Protein AF-A0A3B5K8Y7-F1 (afdb_monomer_lite)

Foldseek 3Di:
DVVVVVVVVVVVVVVVVVPPQQLWWWKFFADPVRFGAGTPDTGDHLCRQLVPLEQRIWIDRDDDPPVCCNVCSVVSVDDTGTSDQDNPSHDDDPQWDWDQDPSGTDTAGHHDCVPWDQCWWFQKPVLFIDSTVRRQVNVCVVPNVPIDTPGIHGRDDPDPPPPPPPPPDDDDDPPPVVPPPPPDDDDDDDDDDDDDDDDDDDDDDDPDDDDDDDDDDDDDDDDDPDDDDDDDDDDDDDDDDDDDDDDDDDDDDDD

pLDDT: mean 71.4, std 20.09, range [35.38, 96.38]

Organism: Takifugu rubripes (NCBI:txid31033)

Structure (mmCIF, N/CA/C/O backbone):
data_AF-A0A3B5K8Y7-F1
#
_entry.id   AF-A0A3B5K8Y7-F1
#
loop_
_atom_site.group_PDB
_atom_site.id
_atom_site.type_symbol
_atom_site.label_atom_id
_atom_site.label_alt_id
_atom_site.label_comp_id
_atom_site.label_asym_id
_atom_site.label_entity_id
_atom_site.label_seq_id
_atom_site.pdbx_PDB_ins_code
_atom_site.Cartn_x
_atom_site.Cartn_y
_atom_site.Cartn_z
_atom_site.occupancy
_atom_site.B_iso_or_equiv
_atom_site.auth_seq_id
_atom_site.auth_comp_id
_atom_site.auth_asym_id
_atom_site.auth_atom_id
_atom_site.pdbx_PDB_model_num
ATOM 1 N N . MET A 1 1 ? 29.785 -26.628 -48.105 1.00 60.97 1 MET A N 1
ATOM 2 C CA . MET A 1 1 ? 29.194 -25.277 -47.945 1.00 60.97 1 MET A CA 1
ATOM 3 C C . MET A 1 1 ? 28.153 -25.226 -46.824 1.00 60.97 1 MET A C 1
ATOM 5 O O . MET A 1 1 ? 28.178 -24.277 -46.056 1.00 60.97 1 MET A O 1
ATOM 9 N N . SER A 1 2 ? 27.318 -26.252 -46.638 1.00 71.94 2 SER A N 1
ATOM 10 C CA . SER A 1 2 ? 26.221 -26.242 -45.650 1.00 71.94 2 SER A CA 1
ATOM 11 C C . SER A 1 2 ? 26.644 -26.163 -44.172 1.00 71.94 2 SER A C 1
ATOM 13 O O . SER A 1 2 ? 25.954 -25.540 -43.375 1.00 71.94 2 SER A O 1
ATOM 15 N N . PHE A 1 3 ? 27.796 -26.729 -43.792 1.00 75.50 3 PHE A N 1
ATOM 16 C CA . PHE A 1 3 ? 28.250 -26.742 -42.390 1.00 75.50 3 PHE A CA 1
ATOM 17 C C . PHE A 1 3 ? 28.646 -25.350 -41.869 1.00 75.50 3 PHE A C 1
ATOM 19 O O . PHE A 1 3 ? 28.365 -25.000 -40.727 1.00 75.50 3 PHE A O 1
ATOM 26 N N . SER A 1 4 ? 29.253 -24.527 -42.729 1.00 76.31 4 SER A N 1
ATOM 27 C CA . SER A 1 4 ? 29.683 -23.169 -42.376 1.00 76.31 4 SER A CA 1
ATOM 28 C C . SER A 1 4 ? 28.488 -22.227 -42.174 1.00 76.31 4 SER A C 1
ATOM 30 O O . SER A 1 4 ? 28.504 -21.399 -41.266 1.00 76.31 4 SER A O 1
ATOM 32 N N . VAL A 1 5 ? 27.410 -22.426 -42.941 1.00 81.69 5 VAL A N 1
ATOM 33 C CA . VAL A 1 5 ? 26.160 -21.660 -42.817 1.00 81.69 5 VAL A CA 1
ATOM 34 C C . VAL A 1 5 ? 25.464 -21.942 -41.479 1.00 81.69 5 VAL A C 1
ATOM 36 O O . VAL A 1 5 ? 25.013 -21.009 -40.820 1.00 81.69 5 VAL A O 1
ATOM 39 N N . CYS A 1 6 ? 25.444 -23.199 -41.022 1.00 81.12 6 CYS A N 1
ATOM 40 C CA . CYS A 1 6 ? 24.861 -23.557 -39.724 1.00 81.12 6 CYS A CA 1
ATOM 41 C C . CYS A 1 6 ? 25.644 -22.975 -38.537 1.00 81.12 6 CYS A C 1
ATOM 43 O O . CYS A 1 6 ? 25.039 -22.481 -37.589 1.00 81.12 6 CYS A O 1
ATOM 45 N N . VAL A 1 7 ? 26.980 -22.999 -38.586 1.00 85.81 7 VAL A N 1
ATOM 46 C CA . VAL A 1 7 ? 27.825 -22.458 -37.505 1.00 85.81 7 VAL A CA 1
ATOM 47 C C . VAL A 1 7 ? 27.675 -20.940 -37.399 1.00 85.81 7 VAL A C 1
ATOM 49 O O . VAL A 1 7 ? 27.518 -20.418 -36.297 1.00 85.81 7 VAL A O 1
ATOM 52 N N . LEU A 1 8 ? 27.636 -20.231 -38.531 1.00 85.62 8 LEU A N 1
ATOM 53 C CA . LEU A 1 8 ? 27.367 -18.792 -38.552 1.00 85.62 8 LEU A CA 1
ATOM 54 C C . LEU A 1 8 ? 25.951 -18.472 -38.054 1.00 85.62 8 LEU A C 1
ATOM 56 O O . LEU A 1 8 ? 25.791 -17.545 -37.266 1.00 85.62 8 LEU A O 1
ATOM 60 N N . GLY A 1 9 ? 24.946 -19.269 -38.429 1.00 83.88 9 GLY A N 1
ATOM 61 C CA . GLY A 1 9 ? 23.580 -19.136 -37.913 1.00 83.88 9 GLY A CA 1
ATOM 62 C C . GLY A 1 9 ? 23.507 -19.277 -36.391 1.00 83.88 9 GLY A C 1
ATOM 63 O O . GLY A 1 9 ? 22.907 -18.431 -35.732 1.00 83.88 9 GLY A O 1
ATOM 64 N N . MET A 1 10 ? 24.197 -20.276 -35.827 1.00 82.50 10 MET A N 1
ATOM 65 C CA . MET A 1 10 ? 24.276 -20.492 -34.377 1.00 82.50 10 MET A CA 1
ATOM 66 C C . MET A 1 10 ? 24.985 -19.335 -33.662 1.00 82.50 10 MET A C 1
ATOM 68 O O . MET A 1 10 ? 24.475 -18.832 -32.662 1.00 82.50 10 MET A O 1
ATOM 72 N N . ILE A 1 11 ? 26.114 -18.853 -34.195 1.00 80.62 11 ILE A N 1
ATOM 73 C CA . ILE A 1 11 ? 26.845 -17.700 -33.642 1.00 80.62 11 ILE A CA 1
ATOM 74 C C . ILE A 1 11 ? 25.980 -16.433 -33.686 1.00 80.62 11 ILE A C 1
ATOM 76 O O . ILE A 1 11 ? 25.935 -15.703 -32.699 1.00 80.62 11 ILE A O 1
ATOM 80 N N . ILE A 1 12 ? 25.243 -16.195 -34.776 1.00 78.00 12 ILE A N 1
ATOM 81 C CA . ILE A 1 12 ? 24.324 -15.054 -34.893 1.00 78.00 12 ILE A CA 1
ATOM 82 C C . ILE A 1 12 ? 23.184 -15.184 -33.875 1.00 78.00 12 ILE A C 1
ATOM 84 O O . ILE A 1 12 ? 22.919 -14.228 -33.154 1.00 78.00 12 ILE A O 1
ATOM 88 N N . THR A 1 13 ? 22.550 -16.352 -33.725 1.00 72.00 13 THR A N 1
ATOM 89 C CA . THR A 1 13 ? 21.499 -16.537 -32.706 1.00 72.00 13 THR A CA 1
ATOM 90 C C . THR A 1 13 ? 22.018 -16.366 -31.278 1.00 72.00 13 THR A C 1
ATOM 92 O O . THR A 1 13 ? 21.353 -15.727 -30.468 1.00 72.00 13 THR A O 1
ATOM 95 N N . LEU A 1 14 ? 23.224 -16.851 -30.969 1.00 73.31 14 LEU A N 1
ATOM 96 C CA . LEU A 1 14 ? 23.861 -16.659 -29.662 1.00 73.31 14 LEU A CA 1
ATOM 97 C C . LEU A 1 14 ? 24.220 -15.187 -29.415 1.00 73.31 14 LEU A C 1
ATOM 99 O O . LEU A 1 14 ? 24.052 -14.692 -28.302 1.00 73.31 14 LEU A O 1
ATOM 103 N N . TYR A 1 15 ? 24.640 -14.465 -30.457 1.00 68.62 15 TYR A N 1
ATOM 104 C CA . TYR A 1 15 ? 24.882 -13.026 -30.381 1.00 68.62 15 TYR A CA 1
ATOM 105 C C . TYR A 1 15 ? 23.590 -12.250 -30.106 1.00 68.62 15 TYR A C 1
ATOM 107 O O . TYR A 1 15 ? 23.599 -11.331 -29.295 1.00 68.62 15 TYR A O 1
ATOM 115 N N . GLN A 1 16 ? 22.465 -12.656 -30.701 1.00 62.94 16 GLN A N 1
ATOM 116 C CA . GLN A 1 16 ? 21.162 -12.027 -30.464 1.00 62.94 16 GLN A CA 1
ATOM 117 C C . GLN A 1 16 ? 20.585 -12.344 -29.075 1.00 62.94 16 GLN A C 1
ATOM 119 O O . GLN A 1 16 ? 19.956 -11.473 -28.477 1.00 62.94 16 GLN A O 1
ATOM 124 N N . ILE A 1 17 ? 20.855 -13.528 -28.508 1.00 60.78 17 ILE A N 1
ATOM 125 C CA . ILE A 1 17 ? 20.481 -13.857 -27.117 1.00 60.78 17 ILE A CA 1
ATOM 126 C C . ILE A 1 17 ? 21.207 -12.933 -26.118 1.00 60.78 17 ILE A C 1
ATOM 128 O O . ILE A 1 17 ? 20.634 -12.572 -25.093 1.00 60.78 17 ILE A O 1
ATOM 132 N N . GLY A 1 18 ? 22.424 -12.476 -26.439 1.00 56.03 18 GLY A N 1
ATOM 133 C CA . GLY A 1 18 ? 23.170 -11.481 -25.653 1.00 56.03 18 GLY A CA 1
ATOM 134 C C . GLY A 1 18 ?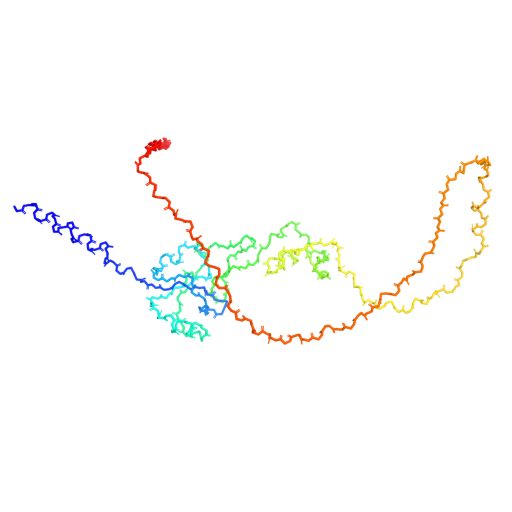 22.896 -10.012 -26.015 1.00 56.03 18 GLY A C 1
ATOM 135 O O . GLY A 1 18 ? 23.496 -9.123 -25.413 1.00 56.03 18 GLY A O 1
ATOM 136 N N . ARG A 1 19 ? 22.036 -9.739 -27.008 1.00 52.00 19 ARG A N 1
ATOM 137 C CA . ARG A 1 19 ? 21.868 -8.412 -27.630 1.00 52.00 19 ARG A CA 1
ATOM 138 C C . ARG A 1 19 ? 20.407 -8.005 -27.822 1.00 52.00 19 ARG A C 1
ATOM 140 O O . ARG A 1 19 ? 20.123 -7.148 -28.653 1.00 52.00 19 ARG A O 1
ATOM 147 N N . ASN A 1 20 ? 19.482 -8.555 -27.040 1.00 51.31 20 ASN A N 1
ATOM 148 C CA . ASN A 1 20 ? 18.280 -7.795 -26.720 1.00 51.31 20 ASN A CA 1
ATOM 149 C C . ASN A 1 20 ? 18.665 -6.828 -25.597 1.00 51.31 20 ASN A C 1
ATOM 151 O O . ASN A 1 20 ? 18.773 -7.271 -24.451 1.00 51.31 20 ASN A O 1
ATOM 155 N N . PRO A 1 21 ? 18.876 -5.522 -25.865 1.00 55.34 21 PRO A N 1
ATOM 156 C CA . PRO A 1 21 ? 18.716 -4.529 -24.824 1.00 55.34 21 PRO A CA 1
ATOM 157 C C . PRO A 1 21 ? 17.228 -4.561 -24.484 1.00 55.34 21 PRO A C 1
ATOM 159 O O . PRO A 1 21 ? 16.429 -3.803 -25.025 1.00 55.34 21 PRO A O 1
ATOM 162 N N . ALA A 1 22 ? 16.820 -5.517 -23.650 1.00 57.25 22 ALA A N 1
ATOM 163 C CA . ALA A 1 22 ? 15.543 -5.422 -22.977 1.00 57.25 22 ALA A CA 1
ATOM 164 C C . ALA A 1 22 ? 15.531 -4.015 -22.383 1.00 57.25 22 ALA A C 1
ATOM 166 O O . ALA A 1 22 ? 16.516 -3.647 -21.750 1.00 57.25 22 ALA A O 1
ATOM 167 N N . ASN A 1 23 ? 14.524 -3.202 -22.712 1.00 63.69 23 ASN A N 1
ATOM 168 C CA . ASN A 1 23 ? 14.420 -1.804 -22.300 1.00 63.69 23 ASN A CA 1
ATOM 169 C C . ASN A 1 23 ? 14.663 -1.704 -20.786 1.00 63.69 23 ASN A C 1
ATOM 171 O O . ASN A 1 23 ? 13.758 -1.930 -19.983 1.00 63.69 23 ASN A O 1
ATOM 175 N N . ALA A 1 24 ? 15.918 -1.462 -20.414 1.00 76.56 24 ALA A N 1
ATOM 176 C CA . ALA A 1 24 ? 16.437 -1.756 -19.091 1.00 76.56 24 ALA A CA 1
ATOM 177 C C . ALA A 1 24 ? 16.226 -0.513 -18.240 1.00 76.56 24 ALA A C 1
ATOM 179 O O . ALA A 1 24 ? 17.068 0.380 -18.170 1.00 76.56 24 ALA A O 1
ATOM 180 N N . GLY A 1 25 ? 15.040 -0.440 -17.650 1.00 87.44 25 GLY A N 1
ATOM 181 C CA . GLY A 1 25 ? 14.607 0.674 -16.834 1.00 87.44 25 GLY A CA 1
ATOM 182 C C . GLY A 1 25 ? 14.888 0.475 -15.349 1.00 87.44 25 GLY A C 1
ATOM 183 O O . GLY A 1 25 ? 15.593 -0.439 -14.908 1.00 87.44 25 GLY A O 1
ATOM 184 N N . MET A 1 26 ? 14.299 1.360 -14.557 1.00 88.69 26 MET A N 1
ATOM 185 C CA . MET A 1 26 ? 14.282 1.277 -13.104 1.00 88.69 26 MET A CA 1
ATOM 186 C C . MET A 1 26 ? 12.844 1.117 -12.620 1.00 88.69 26 MET A C 1
ATOM 188 O O . MET A 1 26 ? 11.944 1.846 -13.042 1.00 88.69 26 MET A O 1
ATOM 192 N N . CYS A 1 27 ? 12.648 0.165 -11.716 1.00 91.94 27 CYS A N 1
ATOM 193 C CA . CYS A 1 27 ? 11.410 -0.037 -10.985 1.00 91.94 27 CYS A CA 1
ATOM 194 C C . CYS A 1 27 ? 11.478 0.748 -9.677 1.00 91.94 27 CYS A C 1
ATOM 196 O O . CYS A 1 27 ? 12.465 0.655 -8.946 1.00 91.94 27 CYS A O 1
ATOM 198 N N . TRP A 1 28 ? 10.432 1.500 -9.381 1.00 91.31 28 TRP A N 1
ATOM 199 C CA . TRP A 1 28 ? 10.344 2.428 -8.267 1.00 91.31 28 TRP A CA 1
ATOM 200 C C . TRP A 1 28 ? 9.147 2.107 -7.383 1.00 91.31 28 TRP A C 1
ATOM 202 O O . TRP A 1 28 ? 8.096 1.685 -7.865 1.00 91.31 28 TRP A O 1
ATOM 212 N N . LEU A 1 29 ? 9.307 2.372 -6.092 1.00 90.62 29 LEU A N 1
ATOM 213 C CA . LEU A 1 29 ? 8.230 2.489 -5.134 1.00 90.62 29 LEU A CA 1
ATOM 214 C C . LEU A 1 29 ? 7.636 3.897 -5.245 1.00 90.62 29 LEU A C 1
ATOM 216 O O . LEU A 1 29 ? 8.350 4.894 -5.097 1.00 90.62 29 LEU A O 1
ATOM 220 N N . GLN A 1 30 ? 6.340 3.981 -5.518 1.00 88.81 30 GLN A N 1
ATOM 221 C CA . GLN A 1 30 ? 5.616 5.239 -5.620 1.00 88.81 30 GLN A CA 1
ATOM 222 C C . GLN A 1 30 ? 4.969 5.587 -4.276 1.00 88.81 30 GLN A C 1
ATOM 224 O O . GLN A 1 30 ? 4.233 4.789 -3.695 1.00 88.81 30 GLN A O 1
ATOM 229 N N . SER A 1 31 ? 5.229 6.801 -3.795 1.00 84.94 31 SER A N 1
ATOM 230 C CA . SER A 1 31 ? 4.586 7.348 -2.601 1.00 84.94 31 SER A CA 1
ATOM 231 C C . SER A 1 31 ? 3.121 7.724 -2.874 1.00 84.94 31 SER A C 1
ATOM 233 O O . SER A 1 31 ? 2.671 7.824 -4.020 1.00 84.94 31 SER A O 1
ATOM 235 N N . GLN A 1 32 ? 2.363 8.001 -1.809 1.00 78.62 32 GLN A N 1
ATOM 236 C CA . GLN A 1 32 ? 0.987 8.493 -1.911 1.00 78.62 32 GLN A CA 1
ATOM 237 C C . GLN A 1 32 ? 0.876 9.832 -2.653 1.00 78.62 32 GLN A C 1
ATOM 239 O O . GLN A 1 32 ? -0.205 10.134 -3.150 1.00 78.62 32 GLN A O 1
ATOM 244 N N . ASP A 1 33 ? 1.957 10.595 -2.805 1.00 78.94 33 ASP A N 1
ATOM 245 C CA . ASP A 1 33 ? 1.967 11.875 -3.530 1.00 78.94 33 ASP A CA 1
ATOM 246 C C . ASP A 1 33 ? 2.415 11.745 -4.993 1.00 78.94 33 ASP A C 1
ATOM 248 O O . ASP A 1 33 ? 2.852 12.711 -5.607 1.00 78.94 33 ASP A O 1
ATOM 252 N N . GLN A 1 34 ? 2.314 10.543 -5.576 1.00 73.94 34 GLN A N 1
ATOM 253 C CA . GLN A 1 34 ? 2.655 10.253 -6.983 1.00 73.94 34 GLN A CA 1
ATOM 254 C C . GLN A 1 34 ? 4.141 10.408 -7.332 1.00 73.94 34 GLN A C 1
ATOM 256 O O . GLN A 1 34 ? 4.537 10.232 -8.483 1.00 73.94 34 GLN A O 1
ATOM 261 N N . LYS A 1 35 ? 4.974 10.661 -6.329 1.00 84.00 35 LYS A N 1
ATOM 262 C CA . LYS A 1 35 ? 6.420 10.760 -6.448 1.00 84.00 35 LYS A CA 1
ATOM 263 C C . LYS A 1 35 ? 7.067 9.385 -6.344 1.00 84.00 35 LYS A C 1
ATOM 265 O O . LYS A 1 35 ? 6.706 8.592 -5.473 1.00 84.00 35 LYS A O 1
ATOM 270 N N . CYS A 1 36 ? 8.032 9.118 -7.215 1.00 86.06 36 CYS A N 1
ATOM 271 C CA . CYS A 1 36 ? 8.878 7.941 -7.097 1.00 86.06 36 CYS A CA 1
ATOM 272 C C . CYS A 1 36 ? 9.939 8.163 -6.025 1.00 86.06 36 CYS A C 1
ATOM 274 O O . CYS A 1 36 ? 10.792 9.035 -6.157 1.00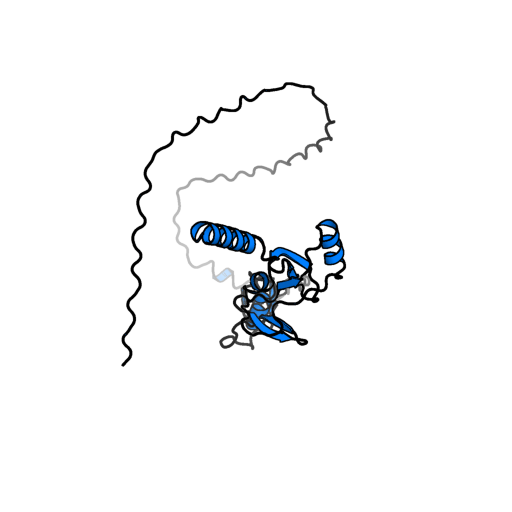 86.06 36 CYS A O 1
ATOM 276 N N . ASP A 1 37 ? 9.815 7.396 -4.947 1.00 83.12 37 ASP A N 1
ATOM 277 C CA . ASP A 1 37 ? 10.529 7.618 -3.694 1.00 83.12 37 ASP A CA 1
ATOM 278 C C . ASP A 1 37 ? 11.794 6.753 -3.634 1.00 83.12 37 ASP A C 1
ATOM 280 O O . ASP A 1 37 ? 12.908 7.255 -3.507 1.00 83.12 37 ASP A O 1
ATOM 284 N N . MET A 1 38 ? 11.637 5.438 -3.834 1.00 84.81 38 MET A N 1
ATOM 285 C CA . MET A 1 38 ? 12.714 4.458 -3.670 1.00 84.81 38 MET A CA 1
ATOM 286 C C . MET A 1 38 ? 12.854 3.547 -4.889 1.00 84.81 38 MET A C 1
ATOM 288 O O . MET A 1 38 ? 11.865 3.038 -5.400 1.00 84.81 38 MET A O 1
ATOM 292 N N . VAL A 1 39 ? 14.082 3.276 -5.335 1.00 87.81 39 VAL A N 1
ATOM 293 C CA . VAL A 1 39 ? 14.339 2.279 -6.389 1.00 87.81 39 VAL A CA 1
ATOM 294 C C . VAL A 1 39 ? 14.218 0.868 -5.810 1.00 87.81 39 VAL A C 1
ATOM 296 O O . VAL A 1 39 ? 14.940 0.521 -4.880 1.00 87.81 39 VAL A O 1
ATOM 299 N N . LEU A 1 40 ? 13.346 0.045 -6.391 1.00 89.50 40 LEU A N 1
ATOM 300 C CA . LEU A 1 40 ? 13.177 -1.372 -6.052 1.00 89.50 40 LEU A CA 1
ATOM 301 C C . LEU A 1 40 ? 14.134 -2.263 -6.851 1.00 89.50 40 LEU A C 1
ATOM 303 O O . LEU A 1 40 ? 14.771 -3.151 -6.294 1.00 89.50 40 LEU A O 1
ATOM 307 N N . MET A 1 41 ? 14.221 -2.040 -8.167 1.00 87.69 41 MET A N 1
ATOM 308 C CA . MET A 1 41 ? 15.011 -2.862 -9.093 1.00 87.69 41 MET A CA 1
ATOM 309 C C . MET A 1 41 ? 15.585 -2.001 -10.221 1.00 87.69 41 MET A C 1
ATOM 311 O O . MET A 1 41 ? 14.968 -1.019 -10.634 1.00 87.69 41 MET A O 1
ATOM 315 N N . ARG A 1 42 ? 16.757 -2.373 -10.744 1.00 87.50 42 ARG A N 1
ATOM 316 C CA . ARG A 1 42 ? 17.406 -1.720 -11.893 1.00 87.50 42 ARG A CA 1
ATOM 317 C C . ARG A 1 42 ? 17.669 -2.720 -13.001 1.00 87.50 42 ARG A C 1
ATOM 319 O O . ARG A 1 42 ? 17.859 -3.897 -12.724 1.00 87.50 42 ARG A O 1
ATOM 326 N N . GLY A 1 43 ? 17.747 -2.218 -14.228 1.00 86.88 43 GLY A N 1
ATOM 327 C CA . GLY A 1 43 ? 18.003 -3.048 -15.397 1.00 86.88 43 GLY A CA 1
ATOM 328 C C . GLY A 1 43 ? 16.834 -3.973 -15.724 1.00 86.88 43 GLY A C 1
ATOM 329 O O . GLY A 1 43 ? 17.049 -5.024 -16.310 1.00 86.88 43 GLY A O 1
ATOM 330 N N . VAL A 1 44 ? 15.622 -3.593 -15.306 1.00 89.38 44 VAL A N 1
ATOM 331 C CA . VAL A 1 44 ? 14.406 -4.393 -15.473 1.00 89.38 44 VAL A CA 1
ATOM 332 C C . VAL A 1 44 ? 13.460 -3.732 -16.459 1.00 89.38 44 VAL A C 1
ATOM 334 O O . VAL A 1 44 ? 13.338 -2.501 -16.526 1.00 89.38 44 VAL A O 1
ATOM 337 N N . THR A 1 45 ? 12.755 -4.564 -17.204 1.00 90.69 45 THR A N 1
ATOM 338 C CA . THR A 1 45 ? 11.695 -4.131 -18.112 1.00 90.69 45 THR A CA 1
ATOM 339 C C . THR A 1 45 ? 10.454 -3.681 -17.343 1.00 90.69 45 THR A C 1
ATOM 341 O O . THR A 1 45 ? 10.309 -3.904 -16.133 1.00 90.69 45 THR A O 1
ATOM 344 N N . ARG A 1 46 ? 9.533 -3.009 -18.040 1.00 90.81 46 ARG A N 1
ATOM 345 C CA . ARG A 1 46 ? 8.260 -2.586 -17.446 1.00 90.81 46 ARG A CA 1
ATOM 346 C C . ARG A 1 46 ? 7.441 -3.803 -17.027 1.00 90.81 46 ARG A C 1
ATOM 348 O O . ARG A 1 46 ? 6.819 -3.792 -15.972 1.00 90.81 46 ARG A O 1
ATOM 355 N N . GLU A 1 47 ? 7.459 -4.842 -17.843 1.00 91.00 47 GLU A N 1
ATOM 356 C CA . GLU A 1 47 ? 6.708 -6.077 -17.664 1.00 91.00 47 GLU A CA 1
ATOM 357 C C . GLU A 1 47 ? 7.176 -6.805 -16.402 1.00 91.00 47 GLU A C 1
ATOM 359 O O . GLU A 1 47 ? 6.356 -7.171 -15.561 1.00 91.00 47 GLU A O 1
ATOM 364 N N . GLU A 1 48 ? 8.493 -6.916 -16.216 1.00 91.88 48 GLU A N 1
ATOM 365 C CA . GLU A 1 48 ? 9.100 -7.483 -15.008 1.00 91.88 48 GLU A CA 1
ATOM 366 C C . GLU A 1 48 ? 8.775 -6.653 -13.759 1.00 91.88 48 GLU A C 1
ATOM 368 O O . GLU A 1 48 ? 8.400 -7.211 -12.728 1.00 91.88 48 GLU A O 1
ATOM 373 N N . CYS A 1 49 ? 8.854 -5.319 -13.843 1.00 92.19 49 CYS A N 1
ATOM 374 C CA . CYS A 1 49 ? 8.500 -4.431 -12.730 1.00 92.19 49 CYS A CA 1
ATOM 375 C C . CYS A 1 49 ? 7.012 -4.536 -12.346 1.00 92.19 49 CYS A C 1
ATOM 377 O O . CYS A 1 49 ? 6.670 -4.555 -11.163 1.00 92.19 49 CYS A O 1
ATOM 379 N N . CYS A 1 50 ? 6.120 -4.638 -13.335 1.00 92.00 50 CYS A N 1
ATOM 380 C CA . CYS A 1 50 ? 4.673 -4.565 -13.138 1.00 92.00 50 CYS A CA 1
ATOM 381 C C . CYS A 1 50 ? 3.976 -5.932 -12.983 1.00 92.00 50 CYS A C 1
ATOM 383 O O . CYS A 1 50 ? 2.759 -5.975 -12.779 1.00 92.00 50 CYS A O 1
ATOM 385 N N . ALA A 1 51 ? 4.711 -7.048 -13.019 1.00 90.44 51 ALA A N 1
ATOM 386 C CA . ALA A 1 51 ? 4.152 -8.399 -12.902 1.00 90.44 51 ALA A CA 1
ATOM 387 C C . ALA A 1 51 ? 3.436 -8.669 -11.557 1.00 90.44 51 ALA A C 1
ATOM 389 O O . ALA A 1 51 ? 2.533 -9.501 -11.480 1.00 90.44 51 ALA A O 1
ATOM 390 N N . GLY A 1 52 ? 3.806 -7.955 -10.487 1.00 84.69 52 GLY A N 1
ATOM 391 C CA . GLY A 1 52 ? 3.330 -8.215 -9.121 1.00 84.69 52 GLY A CA 1
ATOM 392 C C . GLY A 1 52 ? 1.908 -7.739 -8.789 1.00 84.69 52 GLY A C 1
ATOM 393 O O . GLY A 1 52 ? 1.432 -8.013 -7.688 1.00 84.69 52 GLY A O 1
ATOM 394 N N . GLY A 1 53 ? 1.224 -7.011 -9.683 1.00 85.88 53 GLY A N 1
ATOM 395 C CA . GLY A 1 53 ? -0.123 -6.471 -9.415 1.00 85.88 53 GLY A CA 1
ATOM 396 C C . GLY A 1 53 ? -0.183 -5.477 -8.242 1.00 85.88 53 GLY A C 1
ATOM 397 O O . GLY A 1 53 ? -1.235 -5.297 -7.624 1.00 85.88 53 GLY A O 1
ATOM 398 N N . ARG A 1 54 ? 0.958 -4.863 -7.915 1.00 89.75 54 ARG A N 1
ATOM 399 C CA . ARG A 1 54 ? 1.155 -3.928 -6.805 1.00 89.75 54 ARG A CA 1
ATOM 400 C C . ARG A 1 54 ? 0.864 -2.488 -7.235 1.00 89.75 54 ARG A C 1
ATOM 402 O O . ARG A 1 54 ? 1.355 -2.049 -8.271 1.00 89.75 54 ARG A O 1
ATOM 409 N N . LEU A 1 55 ? 0.106 -1.740 -6.430 1.00 91.62 55 LEU A N 1
ATOM 410 C CA . LEU A 1 55 ? -0.230 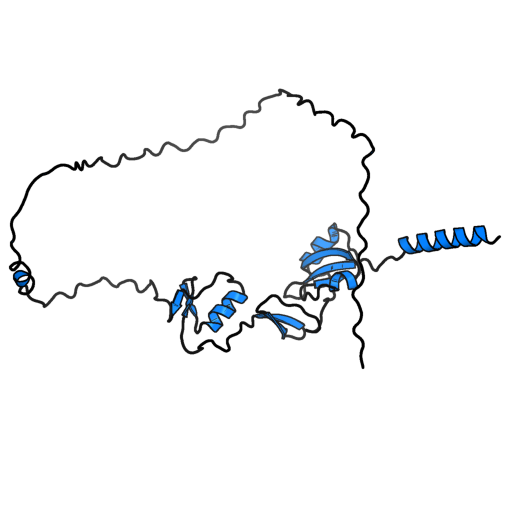-0.333 -6.718 1.00 91.62 55 LEU A CA 1
ATOM 411 C C . LEU A 1 55 ? 0.898 0.651 -6.417 1.00 91.62 55 LEU A C 1
ATOM 413 O O . LEU A 1 55 ? 0.944 1.723 -7.001 1.00 91.62 55 LEU A O 1
ATOM 417 N N . ASP A 1 56 ? 1.791 0.291 -5.503 1.00 90.88 56 ASP A N 1
ATOM 418 C CA . ASP A 1 56 ? 2.923 1.105 -5.071 1.00 90.88 56 ASP A CA 1
ATOM 419 C C . ASP A 1 56 ? 4.121 0.990 -6.025 1.00 90.88 56 ASP A C 1
ATOM 421 O O . ASP A 1 56 ? 5.213 1.412 -5.673 1.00 90.88 56 ASP A O 1
ATOM 425 N N . THR A 1 57 ? 3.944 0.427 -7.225 1.00 92.38 57 THR A N 1
ATOM 426 C CA . THR A 1 57 ? 5.027 0.223 -8.197 1.00 92.38 57 THR A CA 1
ATOM 427 C C . THR A 1 57 ? 4.886 1.131 -9.412 1.00 92.38 57 THR A C 1
ATOM 429 O O . THR A 1 57 ? 3.800 1.315 -9.971 1.00 92.38 57 THR A O 1
ATOM 432 N N . ALA A 1 58 ? 6.010 1.691 -9.841 1.00 92.75 58 ALA A N 1
ATOM 433 C CA . ALA A 1 58 ? 6.116 2.536 -11.017 1.00 92.75 58 ALA A CA 1
ATOM 434 C C . ALA A 1 58 ? 7.408 2.230 -11.776 1.00 92.75 58 ALA A C 1
ATOM 436 O O . ALA A 1 58 ? 8.389 1.762 -11.205 1.00 92.75 58 ALA A O 1
ATOM 437 N N . TRP A 1 59 ? 7.424 2.504 -13.075 1.00 92.75 59 TRP A N 1
ATOM 438 C CA . TRP A 1 59 ? 8.554 2.203 -13.943 1.00 92.75 59 TRP A CA 1
ATOM 439 C C . TRP A 1 59 ? 9.045 3.440 -14.691 1.00 92.75 59 TRP A C 1
ATOM 441 O O . TRP A 1 59 ? 8.261 4.310 -15.086 1.00 92.75 59 TRP A O 1
ATOM 451 N N . PHE A 1 60 ? 10.356 3.495 -14.906 1.00 89.19 60 PHE A N 1
ATOM 452 C CA . PHE A 1 60 ? 11.038 4.541 -15.656 1.00 89.19 60 PHE A CA 1
ATOM 453 C C . PHE A 1 60 ? 12.030 3.921 -16.646 1.00 89.19 60 PHE A C 1
ATOM 455 O O . PHE A 1 60 ? 12.785 3.030 -16.269 1.00 89.19 60 PHE A O 1
ATOM 462 N N . ASN A 1 61 ? 12.032 4.377 -17.902 1.00 84.69 61 ASN A N 1
ATOM 463 C CA . ASN A 1 61 ? 12.764 3.740 -19.006 1.00 84.69 61 ASN A CA 1
ATOM 464 C C . ASN A 1 61 ? 14.270 4.028 -19.039 1.00 84.69 61 ASN A C 1
ATOM 466 O O . ASN A 1 61 ? 14.987 3.342 -19.761 1.00 84.69 61 ASN A O 1
ATOM 470 N N . THR A 1 62 ? 14.747 5.013 -18.280 1.00 79.44 62 THR A N 1
ATOM 471 C CA . THR A 1 62 ? 16.160 5.397 -18.288 1.00 79.44 62 THR A CA 1
ATOM 472 C C . THR A 1 62 ? 16.857 4.889 -17.037 1.00 79.44 62 THR A C 1
ATOM 474 O O . THR A 1 62 ? 16.434 5.161 -15.914 1.00 79.44 62 THR A O 1
ATOM 477 N N . SER A 1 63 ? 17.973 4.190 -17.222 1.00 71.00 63 SER A N 1
ATOM 478 C CA . SER A 1 63 ? 18.910 3.860 -16.153 1.00 71.00 63 SER A CA 1
ATOM 479 C C . SER A 1 63 ? 19.749 5.097 -15.809 1.00 71.00 63 SER A C 1
ATOM 481 O O . SER A 1 63 ? 20.761 5.370 -16.454 1.00 71.00 63 SER A O 1
ATOM 483 N N . LEU A 1 64 ? 19.317 5.880 -14.821 1.00 71.44 64 LEU A N 1
ATOM 484 C CA . LEU A 1 64 ? 20.101 7.012 -14.319 1.00 71.44 64 LEU A CA 1
ATOM 485 C C . LEU A 1 64 ? 21.304 6.488 -13.505 1.00 71.44 64 LEU A C 1
ATOM 487 O O . LEU A 1 64 ? 21.168 5.483 -12.794 1.00 71.44 64 LEU A O 1
ATOM 491 N N . PRO A 1 65 ? 22.477 7.139 -13.577 1.00 68.25 65 PRO A N 1
ATOM 492 C CA . PRO A 1 65 ? 23.633 6.754 -12.776 1.00 68.25 65 PRO A CA 1
ATOM 493 C C . PRO A 1 65 ? 23.373 7.022 -11.282 1.00 68.25 65 PRO A C 1
ATOM 495 O O . PRO A 1 65 ? 22.629 7.925 -10.908 1.00 68.25 65 PRO A O 1
ATOM 498 N N . MET A 1 66 ? 23.968 6.207 -10.407 1.00 59.78 66 MET A N 1
ATOM 499 C CA . MET A 1 66 ? 23.697 6.178 -8.956 1.00 59.78 66 MET A CA 1
ATOM 500 C C . MET A 1 66 ? 23.742 7.548 -8.254 1.00 59.78 66 MET A C 1
ATOM 502 O O . MET A 1 66 ? 22.971 7.784 -7.327 1.00 59.78 66 MET A O 1
ATOM 506 N N . ASN A 1 67 ? 24.637 8.435 -8.690 1.00 66.94 67 ASN A N 1
ATOM 507 C CA . ASN A 1 67 ? 24.817 9.788 -8.157 1.00 66.94 67 ASN A CA 1
ATOM 508 C C . ASN A 1 67 ? 23.646 10.734 -8.489 1.00 66.94 67 ASN A C 1
ATOM 510 O O . ASN A 1 67 ? 23.293 11.572 -7.666 1.00 66.94 67 ASN A O 1
ATOM 514 N N . GLU A 1 68 ? 23.018 10.566 -9.652 1.00 69.81 68 GLU A N 1
ATOM 515 C CA . GLU A 1 68 ? 21.873 11.359 -10.123 1.00 69.81 68 GLU A CA 1
ATOM 516 C C . GLU A 1 68 ? 20.542 10.833 -9.556 1.00 69.81 68 GLU A C 1
ATOM 518 O O . GLU A 1 68 ? 19.644 11.602 -9.213 1.00 69.81 68 GLU A O 1
ATOM 523 N N . VAL A 1 69 ? 20.418 9.508 -9.401 1.00 69.69 69 VAL A N 1
ATOM 524 C CA . VAL A 1 69 ? 19.179 8.832 -8.964 1.00 69.69 69 VAL A CA 1
ATOM 525 C C . VAL A 1 69 ? 18.726 9.296 -7.580 1.00 69.69 69 VAL A C 1
ATOM 527 O O . VAL A 1 69 ? 17.538 9.544 -7.380 1.00 69.69 69 VAL A O 1
ATOM 530 N N . SER A 1 70 ? 19.659 9.407 -6.629 1.00 65.06 70 SER A N 1
ATOM 531 C CA . SER A 1 70 ? 19.334 9.782 -5.251 1.00 65.06 70 SER A CA 1
ATOM 532 C C . SER A 1 70 ? 18.807 11.215 -5.184 1.00 65.06 70 SER A C 1
ATOM 534 O O . SER A 1 70 ? 17.738 11.449 -4.630 1.00 65.06 70 SER A O 1
ATOM 536 N N . LEU A 1 71 ? 19.502 12.173 -5.804 1.00 66.25 71 LEU A N 1
ATOM 537 C CA . LEU A 1 71 ? 19.102 13.581 -5.783 1.00 66.25 71 LEU A CA 1
ATOM 538 C C . LEU A 1 71 ? 17.765 13.803 -6.511 1.00 66.25 71 LEU A C 1
ATOM 540 O O . LEU A 1 71 ? 16.864 14.444 -5.974 1.00 66.25 71 LEU A O 1
ATOM 544 N N . LEU A 1 72 ? 17.605 13.240 -7.712 1.00 69.25 72 LEU A N 1
ATOM 545 C C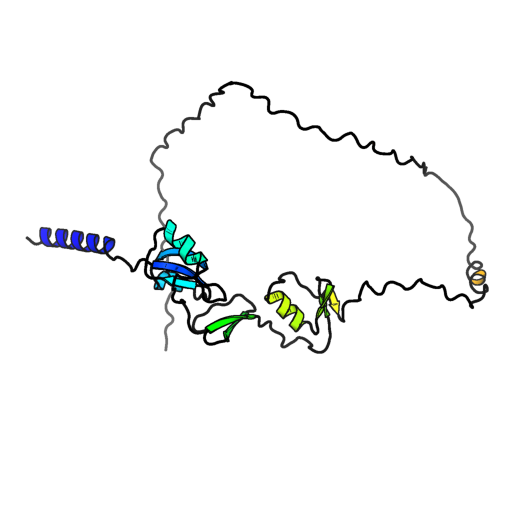A . LEU A 1 72 ? 16.397 13.432 -8.518 1.00 69.25 72 LEU A CA 1
ATOM 546 C C . LEU A 1 72 ? 15.173 12.733 -7.911 1.00 69.25 72 LEU A C 1
ATOM 548 O O . LEU A 1 72 ? 14.062 13.266 -8.002 1.00 69.25 72 LEU A O 1
ATOM 552 N N . GLY A 1 73 ? 15.369 11.579 -7.260 1.00 67.88 73 GLY A N 1
ATOM 553 C CA . GLY A 1 73 ? 14.334 10.895 -6.483 1.00 67.88 73 GLY A CA 1
ATOM 554 C C . GLY A 1 73 ? 13.859 11.751 -5.306 1.00 67.88 73 GLY A C 1
ATOM 555 O O . GLY A 1 73 ? 12.670 12.053 -5.200 1.00 67.88 73 GLY A O 1
ATOM 556 N N . PHE A 1 74 ? 14.785 12.270 -4.488 1.00 63.97 74 PHE A N 1
ATOM 557 C CA . PHE A 1 74 ? 14.445 13.150 -3.361 1.00 63.97 74 PHE A CA 1
ATOM 558 C C . PHE A 1 74 ? 13.838 14.490 -3.781 1.00 63.97 74 PHE A C 1
ATOM 560 O O . PHE A 1 74 ? 13.005 15.022 -3.050 1.00 63.97 74 PHE A O 1
ATOM 567 N N . LEU A 1 75 ? 14.180 15.029 -4.951 1.00 71.38 75 LEU A N 1
ATOM 568 C CA . LEU A 1 75 ? 13.571 16.258 -5.473 1.00 71.38 75 LEU A CA 1
ATOM 569 C C . LEU A 1 75 ? 12.222 16.010 -6.167 1.00 71.38 75 LEU A C 1
ATOM 571 O O . LEU A 1 75 ? 11.444 16.940 -6.340 1.00 71.38 75 LEU A O 1
ATOM 575 N N . GLY A 1 76 ? 11.887 14.757 -6.493 1.00 66.44 76 GLY A N 1
ATOM 576 C CA . GLY A 1 76 ? 10.634 14.407 -7.174 1.00 66.44 76 GLY A CA 1
ATOM 577 C C . GLY A 1 76 ? 10.614 14.776 -8.652 1.00 66.44 76 GLY A C 1
ATOM 578 O O . GLY A 1 76 ? 9.546 14.928 -9.232 1.00 66.44 76 GLY A O 1
ATOM 579 N N . ILE A 1 77 ? 11.795 14.918 -9.251 1.00 72.00 77 ILE A N 1
ATOM 580 C CA . ILE A 1 77 ? 11.970 15.285 -10.660 1.00 72.00 77 ILE A CA 1
ATOM 581 C C . ILE A 1 77 ? 11.893 14.036 -11.557 1.00 72.00 77 ILE A C 1
ATOM 583 O O . ILE A 1 77 ? 11.639 14.135 -12.756 1.00 72.00 77 ILE A O 1
ATOM 587 N N . VAL A 1 78 ? 12.066 12.835 -10.989 1.00 74.94 78 VAL A N 1
ATOM 588 C CA . VAL A 1 78 ? 11.934 11.579 -11.740 1.00 74.94 78 VAL A CA 1
ATOM 589 C C . VAL A 1 78 ? 10.466 11.336 -12.098 1.00 74.94 78 VAL A C 1
ATOM 591 O O . VAL A 1 78 ? 9.673 10.873 -11.277 1.00 74.94 78 VAL A O 1
ATOM 594 N N . ALA A 1 79 ? 10.114 11.617 -13.352 1.00 78.19 79 ALA A N 1
ATOM 595 C CA . ALA A 1 79 ? 8.814 11.287 -13.922 1.00 78.19 79 ALA A CA 1
ATOM 596 C C . ALA A 1 79 ? 8.726 9.778 -14.188 1.00 78.19 79 ALA A C 1
ATOM 598 O O . ALA A 1 79 ? 9.218 9.267 -15.194 1.00 78.19 79 ALA A O 1
ATOM 599 N N . CYS A 1 80 ? 8.095 9.051 -13.274 1.00 86.75 80 CYS A N 1
ATOM 600 C CA . CYS A 1 80 ? 7.840 7.624 -13.411 1.00 86.75 80 CYS A CA 1
ATOM 601 C C . CYS A 1 80 ? 6.393 7.355 -13.836 1.00 86.75 80 CYS A C 1
ATOM 603 O O . CYS A 1 80 ? 5.477 8.114 -13.516 1.00 86.75 80 CYS A O 1
ATOM 605 N N . LYS A 1 81 ? 6.173 6.258 -14.567 1.00 90.88 81 LYS A N 1
ATOM 606 C CA . LYS A 1 81 ? 4.829 5.829 -14.970 1.00 90.88 81 LYS A CA 1
ATOM 607 C C . LYS A 1 81 ? 4.324 4.759 -14.002 1.00 90.88 81 LYS A C 1
ATOM 609 O O . LYS A 1 81 ? 5.021 3.755 -13.846 1.00 90.88 81 LYS A O 1
ATOM 614 N N . PRO A 1 82 ? 3.135 4.913 -13.393 1.00 92.44 82 PRO A N 1
ATOM 615 C CA . PRO A 1 82 ? 2.581 3.879 -12.529 1.00 92.44 82 PRO A CA 1
ATOM 616 C C . PRO A 1 82 ? 2.356 2.582 -13.316 1.00 92.44 82 PRO A C 1
ATOM 618 O O . PRO A 1 82 ? 2.033 2.602 -14.511 1.00 92.44 82 PRO A O 1
ATOM 621 N N . CYS A 1 83 ? 2.536 1.447 -12.642 1.00 92.62 83 CYS A N 1
ATOM 622 C CA . CYS A 1 83 ? 2.265 0.134 -13.224 1.00 92.62 83 CYS A CA 1
ATOM 623 C C . CYS A 1 83 ? 0.768 -0.122 -13.415 1.00 92.62 83 CYS A C 1
ATOM 625 O O . CYS A 1 83 ? 0.379 -0.842 -14.334 1.00 92.62 83 CYS A O 1
ATOM 627 N N . LYS A 1 84 ? -0.062 0.459 -12.544 1.00 92.69 84 LYS A N 1
ATOM 628 C CA . LYS A 1 84 ? -1.515 0.305 -12.537 1.00 92.69 84 LYS A CA 1
ATOM 629 C C . LYS A 1 84 ? -2.190 1.667 -12.448 1.00 92.69 84 LYS A C 1
ATOM 631 O O . LYS A 1 84 ? -1.925 2.447 -11.540 1.00 92.69 84 LYS A O 1
ATOM 636 N N . ASP A 1 85 ? -3.075 1.916 -13.396 1.00 91.88 85 ASP A N 1
ATOM 637 C CA . ASP A 1 85 ? -3.926 3.097 -13.541 1.00 91.88 85 ASP A CA 1
ATOM 638 C C . ASP A 1 85 ? -5.395 2.799 -13.198 1.00 91.88 85 ASP A C 1
ATOM 640 O O . ASP A 1 85 ? -6.172 3.716 -12.949 1.00 91.88 85 ASP A O 1
ATOM 644 N N . THR A 1 86 ? -5.763 1.520 -13.101 1.00 93.81 86 THR A N 1
ATOM 645 C CA . THR A 1 86 ? -7.085 1.045 -12.676 1.00 93.81 86 THR A CA 1
ATOM 646 C C . THR A 1 86 ? -6.973 -0.020 -11.580 1.00 93.81 86 THR A C 1
ATOM 648 O O . THR A 1 86 ? -5.886 -0.484 -11.231 1.00 93.81 86 THR A O 1
ATOM 651 N N . CYS A 1 87 ? -8.114 -0.428 -11.017 1.00 94.88 87 CYS A N 1
ATOM 652 C CA . CYS A 1 87 ? -8.179 -1.531 -10.054 1.00 94.88 87 CYS A CA 1
ATOM 653 C C . CYS A 1 87 ? -8.088 -2.930 -10.694 1.00 94.88 87 CYS A C 1
ATOM 655 O O . CYS A 1 87 ? -8.175 -3.934 -9.984 1.00 94.88 87 CYS A O 1
ATOM 657 N N . GLU A 1 88 ? -7.912 -3.027 -12.013 1.00 93.56 88 GLU A N 1
ATOM 658 C CA . GLU A 1 88 ? -7.894 -4.304 -12.718 1.00 93.56 88 GLU A CA 1
ATOM 659 C C . GLU A 1 88 ? -6.594 -5.089 -12.470 1.00 93.56 88 GLU A C 1
ATOM 661 O O . GLU A 1 88 ? -5.470 -4.623 -12.705 1.00 93.56 88 GLU A O 1
ATOM 666 N N . GLY A 1 89 ? -6.742 -6.319 -11.970 1.00 90.56 89 GLY A N 1
ATOM 667 C CA . GLY A 1 89 ? -5.614 -7.192 -11.632 1.00 90.56 89 GLY A CA 1
ATOM 668 C C . GLY A 1 89 ? -4.775 -6.703 -10.444 1.00 90.56 89 GLY A C 1
ATOM 669 O O . GLY A 1 89 ? -3.617 -7.101 -10.311 1.00 90.56 89 GLY A O 1
ATOM 670 N N . VAL A 1 90 ? -5.329 -5.826 -9.601 1.00 93.50 90 VAL A N 1
ATOM 671 C CA . VAL A 1 90 ? -4.675 -5.308 -8.393 1.00 93.50 90 VAL A CA 1
ATOM 672 C C . VAL A 1 90 ? -4.871 -6.262 -7.219 1.00 93.50 90 VAL A C 1
ATOM 674 O O . VAL A 1 90 ? -5.994 -6.668 -6.921 1.00 93.50 90 VAL A O 1
ATOM 677 N N . LYS A 1 91 ? -3.786 -6.573 -6.502 1.00 91.69 91 LYS A N 1
ATOM 678 C CA . LYS A 1 91 ? -3.819 -7.408 -5.293 1.00 91.69 91 LYS A CA 1
ATOM 679 C C . LYS A 1 91 ? -3.530 -6.561 -4.055 1.00 91.69 91 LYS A C 1
ATOM 681 O O . LYS A 1 91 ? -2.385 -6.211 -3.784 1.00 91.69 91 LYS A O 1
ATOM 686 N N . CYS A 1 92 ? -4.578 -6.228 -3.303 1.00 92.44 92 CYS A N 1
ATOM 687 C CA . CYS A 1 92 ? -4.451 -5.548 -2.014 1.00 92.44 92 CYS A CA 1
ATOM 688 C C . CYS A 1 92 ? -4.160 -6.542 -0.879 1.00 92.44 92 CYS A C 1
ATOM 690 O O . CYS A 1 92 ? -4.516 -7.716 -0.959 1.00 92.44 92 CYS A O 1
ATOM 692 N N . SER A 1 93 ? -3.543 -6.058 0.202 1.00 89.94 93 SER A N 1
ATOM 693 C CA . SER A 1 93 ? -3.388 -6.828 1.443 1.00 89.94 93 SER A CA 1
ATOM 694 C C . SER A 1 93 ? -4.753 -7.223 2.038 1.00 89.94 93 SER A C 1
ATOM 696 O O . SER A 1 93 ? -5.744 -6.530 1.787 1.00 89.94 93 SER A O 1
ATOM 698 N N . PRO A 1 94 ? -4.820 -8.282 2.867 1.00 89.12 94 PRO A N 1
ATOM 699 C CA . PRO A 1 94 ? -6.058 -8.700 3.526 1.00 89.12 94 PRO A CA 1
ATOM 700 C C . PRO A 1 94 ? -6.761 -7.545 4.261 1.00 89.12 94 PRO A C 1
ATOM 702 O O . PRO A 1 94 ? -6.109 -6.705 4.880 1.00 89.12 94 PRO A O 1
ATOM 705 N N . GLY A 1 95 ? -8.093 -7.482 4.170 1.00 89.19 95 GLY A N 1
ATOM 706 C CA . GLY A 1 95 ? -8.897 -6.407 4.773 1.00 89.19 95 GLY A CA 1
ATOM 707 C C . GLY A 1 95 ? -8.851 -5.064 4.028 1.00 89.19 95 GLY A C 1
ATOM 708 O O . GLY A 1 95 ? -9.453 -4.086 4.484 1.00 89.19 95 GLY A O 1
ATOM 709 N N . LYS A 1 96 ? -8.164 -4.995 2.879 1.00 93.94 96 LYS A N 1
ATOM 710 C CA . LYS A 1 96 ? -8.165 -3.835 1.981 1.00 93.94 96 LYS A CA 1
ATOM 711 C C . LYS A 1 96 ? -8.801 -4.186 0.641 1.00 93.94 96 LYS A C 1
ATOM 713 O O . LYS A 1 96 ? -8.644 -5.287 0.126 1.00 93.94 96 LYS A O 1
ATOM 718 N N . VAL A 1 97 ? -9.479 -3.209 0.053 1.00 93.88 97 VAL A N 1
ATOM 719 C CA . VAL A 1 97 ? -10.111 -3.308 -1.267 1.00 93.88 97 VAL A CA 1
ATOM 720 C C . VAL A 1 97 ? -9.593 -2.193 -2.162 1.00 93.88 97 VAL A C 1
ATOM 722 O O . VAL A 1 97 ? -9.327 -1.084 -1.690 1.00 93.88 97 VAL A O 1
ATOM 725 N N . CYS A 1 98 ? -9.441 -2.470 -3.455 1.00 95.06 98 CYS A N 1
ATOM 726 C CA . CYS A 1 98 ? -9.061 -1.435 -4.405 1.00 95.06 98 CYS A CA 1
ATOM 727 C C . CYS A 1 98 ? -10.265 -0.536 -4.703 1.00 95.06 98 CYS A C 1
ATOM 729 O O . CYS A 1 98 ? -11.341 -1.024 -5.047 1.00 95.06 98 CYS A O 1
ATOM 731 N N . LYS A 1 99 ? -10.088 0.780 -4.570 1.00 95.06 99 LYS A N 1
ATOM 732 C CA . LYS A 1 99 ? -11.063 1.789 -4.996 1.00 95.06 99 LYS A CA 1
ATOM 733 C C . LYS A 1 99 ? -10.373 2.887 -5.791 1.00 95.06 99 LYS A C 1
ATOM 735 O O . LYS A 1 99 ? -9.258 3.287 -5.462 1.00 95.06 99 LYS A O 1
ATOM 740 N N . MET A 1 100 ? -11.076 3.420 -6.785 1.00 94.38 100 MET A N 1
ATOM 741 C CA . MET A 1 100 ? -10.644 4.618 -7.497 1.00 94.38 100 MET A CA 1
ATOM 742 C C . MET A 1 100 ? -10.897 5.846 -6.616 1.00 94.38 100 MET A C 1
ATOM 744 O O . MET A 1 100 ? -12.029 6.112 -6.215 1.00 94.38 100 MET A O 1
ATOM 748 N N . LYS A 1 101 ? -9.842 6.591 -6.290 1.00 91.81 101 LYS A N 1
ATOM 749 C CA . LYS A 1 101 ? -9.898 7.849 -5.534 1.00 91.81 101 LYS A CA 1
ATOM 750 C C . LYS A 1 101 ? -9.088 8.899 -6.270 1.00 91.81 101 LYS A C 1
ATOM 752 O O . LYS A 1 101 ? -7.917 8.655 -6.536 1.00 91.81 101 LYS A O 1
ATOM 757 N N . MET A 1 102 ? -9.680 10.061 -6.551 1.00 88.75 102 MET A N 1
ATOM 758 C CA . MET A 1 102 ? -9.021 11.149 -7.296 1.00 88.75 102 MET A CA 1
ATOM 759 C C . MET A 1 102 ? -8.411 10.664 -8.625 1.00 88.75 102 MET A C 1
ATOM 761 O O . MET A 1 102 ? -7.276 10.993 -8.948 1.00 88.75 102 MET A O 1
ATOM 765 N N . GLY A 1 103 ? -9.130 9.802 -9.355 1.00 88.50 103 GLY A N 1
ATOM 766 C CA . GLY A 1 103 ? -8.678 9.268 -10.646 1.00 88.50 103 GLY A CA 1
ATOM 767 C C . GLY A 1 103 ? -7.593 8.186 -10.585 1.00 88.50 103 GLY A C 1
ATOM 768 O O . GLY A 1 103 ? -7.152 7.744 -11.636 1.00 88.50 103 GLY A O 1
ATOM 769 N N . ARG A 1 104 ? -7.182 7.719 -9.395 1.00 89.00 104 ARG A N 1
ATOM 770 C CA . ARG A 1 104 ? -6.157 6.670 -9.241 1.00 89.00 104 ARG A CA 1
ATOM 771 C C . ARG A 1 104 ? -6.623 5.482 -8.394 1.00 89.00 104 ARG A C 1
ATOM 773 O O . ARG A 1 104 ? -7.417 5.678 -7.465 1.00 89.00 104 ARG A O 1
ATOM 780 N N . PRO A 1 105 ? -6.112 4.268 -8.646 1.00 93.56 105 PRO A N 1
ATOM 781 C CA . PRO A 1 105 ? -6.420 3.104 -7.831 1.00 93.56 105 PRO A CA 1
ATOM 782 C C . PRO A 1 105 ? -5.698 3.195 -6.483 1.00 93.56 105 PRO A C 1
ATOM 784 O O . PRO A 1 105 ? -4.512 3.507 -6.410 1.00 93.56 105 PRO A O 1
ATOM 787 N N . GLN A 1 106 ? -6.416 2.933 -5.392 1.00 92.62 106 GLN A N 1
ATOM 788 C CA . GLN A 1 106 ? -5.864 2.903 -4.037 1.00 92.62 106 GLN A CA 1
ATOM 789 C C . GLN A 1 106 ? -6.426 1.715 -3.258 1.00 92.62 106 GLN A C 1
ATOM 791 O O . GLN A 1 106 ? -7.639 1.501 -3.232 1.00 92.62 106 GLN A O 1
ATOM 796 N N . CYS A 1 107 ? -5.557 0.979 -2.563 1.00 93.19 107 CYS A N 1
ATOM 797 C CA . CYS A 1 107 ? -5.978 -0.033 -1.598 1.00 93.19 107 CYS A CA 1
ATOM 798 C C . CYS A 1 107 ? -6.427 0.655 -0.306 1.00 93.19 107 CYS A C 1
ATOM 800 O O . CYS A 1 107 ? -5.605 1.154 0.463 1.00 93.19 107 CYS A O 1
ATOM 802 N N . VAL A 1 108 ? -7.734 0.670 -0.060 1.00 93.50 108 VAL A N 1
ATOM 803 C CA . VAL A 1 108 ? -8.336 1.275 1.131 1.00 93.50 108 VAL A CA 1
ATOM 804 C C . VAL A 1 108 ? -8.833 0.201 2.086 1.00 93.50 108 VAL A C 1
ATOM 806 O O . VAL A 1 108 ? -9.305 -0.849 1.658 1.00 93.50 108 VAL A O 1
ATOM 809 N N . CYS A 1 109 ? -8.745 0.471 3.386 1.00 94.88 109 CYS A N 1
ATOM 810 C CA . CYS A 1 109 ? -9.299 -0.409 4.407 1.00 94.88 109 CYS A CA 1
ATOM 811 C C . CYS A 1 109 ? -10.810 -0.567 4.238 1.00 94.88 109 CYS A C 1
ATOM 813 O O . CYS A 1 109 ? -11.532 0.412 4.044 1.00 94.88 109 CYS A O 1
ATOM 815 N N . SER A 1 110 ? -11.268 -1.812 4.288 1.00 94.62 110 SER A N 1
ATOM 816 C CA . SER A 1 110 ? -12.680 -2.175 4.236 1.00 94.62 110 SER A CA 1
ATOM 817 C C . SER A 1 110 ? -12.880 -3.451 5.054 1.00 94.62 110 SER A C 1
ATOM 819 O O . SER A 1 110 ? -13.051 -4.521 4.467 1.00 94.62 110 SER A O 1
ATOM 821 N N . PRO A 1 111 ? -12.800 -3.361 6.396 1.00 92.06 111 PRO A N 1
ATOM 822 C CA . PRO A 1 111 ? -13.095 -4.499 7.258 1.00 92.06 111 PRO A CA 1
ATOM 823 C C . PRO A 1 111 ? -14.537 -4.972 7.034 1.00 92.06 111 PRO A C 1
ATOM 825 O O . PRO A 1 111 ? -15.421 -4.167 6.728 1.00 92.06 111 PRO A O 1
ATOM 828 N N . ASP A 1 112 ? -14.776 -6.273 7.193 1.00 89.56 112 ASP A N 1
ATOM 829 C CA . ASP A 1 112 ? -16.138 -6.797 7.193 1.00 89.56 112 ASP A CA 1
ATOM 830 C C . ASP A 1 112 ? -16.839 -6.378 8.487 1.00 89.56 112 ASP A C 1
ATOM 832 O O . ASP A 1 112 ? -16.396 -6.689 9.591 1.00 89.56 112 ASP A O 1
ATOM 836 N N . CYS A 1 113 ? -17.928 -5.632 8.332 1.00 90.50 113 CYS A N 1
ATOM 837 C CA . CYS A 1 113 ? -18.727 -5.116 9.435 1.00 90.50 113 CYS A CA 1
ATOM 838 C C . CYS A 1 113 ? -20.191 -5.555 9.348 1.00 90.50 113 CYS A C 1
ATOM 840 O O . CYS A 1 113 ? -21.044 -4.935 9.983 1.00 90.50 113 CYS A O 1
ATOM 842 N N . SER A 1 114 ? -20.500 -6.571 8.540 1.00 90.31 114 SER A N 1
ATOM 843 C CA . SER A 1 114 ? -21.878 -7.010 8.276 1.00 90.31 114 SER A CA 1
ATOM 844 C C . SER A 1 114 ? -22.554 -7.573 9.529 1.00 90.31 114 SER A C 1
ATOM 846 O O . SER A 1 114 ? -23.738 -7.340 9.755 1.00 90.31 114 SER A O 1
ATOM 848 N N . HIS A 1 115 ? -21.778 -8.238 10.389 1.00 87.31 115 HIS A N 1
ATOM 849 C CA . HIS A 1 115 ? -22.251 -8.848 11.637 1.00 87.31 115 HIS A CA 1
ATOM 850 C C . HIS A 1 115 ? -22.005 -7.986 12.885 1.00 87.31 115 HIS A C 1
ATOM 852 O O . HIS A 1 115 ? -22.293 -8.414 14.000 1.00 87.31 115 HIS A O 1
ATOM 858 N N . ILE A 1 116 ? -21.480 -6.768 12.717 1.00 86.69 116 ILE A N 1
ATOM 859 C CA . ILE A 1 116 ? -21.054 -5.921 13.833 1.00 86.69 116 ILE A CA 1
ATOM 860 C C . ILE A 1 116 ? -22.131 -4.886 14.153 1.00 86.69 116 ILE A C 1
ATOM 862 O O . ILE A 1 116 ? -22.553 -4.099 13.301 1.00 86.69 116 ILE A O 1
ATOM 866 N N . SER A 1 117 ? -22.545 -4.832 15.419 1.00 79.69 117 SER A N 1
ATOM 867 C CA . SER A 1 117 ? -23.475 -3.813 15.905 1.00 79.69 117 SER A CA 1
ATOM 868 C C . SER A 1 117 ? -22.835 -2.417 15.860 1.00 79.69 117 SER A C 1
ATOM 870 O O . SER A 1 117 ? -21.962 -2.097 16.662 1.00 79.69 117 SER A O 1
ATOM 872 N N . ARG A 1 118 ? -23.359 -1.526 15.009 1.00 85.19 118 ARG A N 1
ATOM 873 C CA . ARG A 1 118 ? -22.912 -0.119 14.899 1.00 85.19 118 ARG A CA 1
ATOM 874 C C . ARG A 1 118 ? -23.469 0.831 15.968 1.00 85.19 118 ARG A C 1
ATOM 876 O O . ARG A 1 118 ? -23.278 2.037 15.874 1.00 85.19 118 ARG A O 1
ATOM 883 N N . LYS A 1 119 ? -24.221 0.311 16.944 1.00 83.00 119 LYS A N 1
ATOM 884 C CA . LYS A 1 119 ? -24.916 1.126 17.958 1.00 83.00 119 LYS A CA 1
ATOM 885 C C . LYS A 1 119 ? -24.162 1.256 19.281 1.00 83.00 119 LYS A C 1
ATOM 887 O O . LYS A 1 119 ? -24.515 2.113 20.083 1.00 83.00 119 LYS A O 1
ATOM 892 N N . HIS A 1 120 ? -23.162 0.413 19.522 1.00 89.62 120 HIS A N 1
ATOM 893 C CA . HIS A 1 120 ? -22.508 0.313 20.822 1.00 89.62 120 HIS A CA 1
ATOM 894 C C . HIS A 1 120 ? -21.053 0.750 20.715 1.00 89.62 120 HIS A C 1
ATOM 896 O O . HIS A 1 120 ? -20.293 0.169 19.945 1.00 89.62 120 HIS A O 1
ATOM 902 N N . ALA A 1 121 ? -20.682 1.759 21.504 1.00 94.75 121 ALA A N 1
ATOM 903 C CA . ALA A 1 121 ? -19.294 2.181 21.639 1.00 94.75 121 ALA A CA 1
ATOM 904 C C . ALA A 1 121 ? -18.439 1.062 22.243 1.00 94.75 121 ALA A C 1
ATOM 906 O O . ALA A 1 121 ? -18.948 0.233 22.996 1.00 94.75 121 ALA A O 1
ATOM 907 N N . VAL A 1 122 ? -17.140 1.076 21.951 1.00 95.75 122 VAL A N 1
ATOM 908 C CA . VAL A 1 122 ? -16.161 0.134 22.512 1.00 95.75 122 VAL A CA 1
ATOM 909 C C . VAL A 1 122 ? -14.917 0.870 22.995 1.00 95.75 122 VAL A C 1
ATOM 911 O O . VAL A 1 122 ? -14.541 1.903 22.436 1.00 95.75 122 VAL A O 1
ATOM 914 N N . CYS A 1 123 ? -14.262 0.332 24.021 1.00 96.38 123 CYS A N 1
ATOM 915 C CA . CYS A 1 123 ? -12.970 0.815 24.486 1.00 96.38 123 CYS A CA 1
ATOM 916 C C . CYS A 1 123 ? -11.853 -0.034 23.873 1.00 96.38 123 CYS A C 1
ATOM 918 O O . CYS A 1 123 ? -11.858 -1.257 24.027 1.00 96.38 123 CYS A O 1
ATOM 920 N N . GLY A 1 124 ? -10.919 0.604 23.166 1.00 96.31 124 GLY A N 1
ATOM 921 C CA . GLY A 1 124 ? -9.769 -0.056 22.554 1.00 96.31 124 GLY A CA 1
ATOM 922 C C . GLY A 1 124 ? -8.627 -0.327 23.538 1.00 96.31 124 GLY A C 1
ATOM 923 O O . GLY A 1 124 ? -8.550 0.289 24.603 1.00 96.31 124 GLY A O 1
ATOM 924 N N . SER A 1 125 ? -7.711 -1.225 23.166 1.00 96.00 125 SER A N 1
ATOM 925 C CA . SER A 1 125 ? -6.467 -1.532 23.897 1.00 96.00 125 SER A CA 1
ATOM 926 C C . SER A 1 125 ? -5.505 -0.347 24.000 1.00 96.00 125 SER A C 1
ATOM 928 O O . SER A 1 125 ? -4.656 -0.309 24.886 1.00 96.00 125 SER A O 1
ATOM 930 N N . ASP A 1 126 ? -5.696 0.660 23.151 1.00 94.31 126 ASP A N 1
ATOM 931 C CA . ASP A 1 126 ? -5.041 1.966 23.192 1.00 94.31 126 ASP A CA 1
ATOM 932 C C . ASP A 1 126 ? -5.663 2.936 24.220 1.00 94.31 126 ASP A C 1
ATOM 934 O O . ASP A 1 126 ? -5.236 4.086 24.330 1.00 94.31 126 ASP A O 1
ATOM 938 N N . GLY A 1 127 ? -6.689 2.504 24.965 1.00 93.62 127 GLY A N 1
ATOM 939 C CA . GLY A 1 127 ? -7.416 3.334 25.925 1.00 93.62 127 GLY A CA 1
ATOM 940 C C . GLY A 1 127 ? -8.322 4.386 25.278 1.00 93.62 127 GLY A C 1
ATOM 941 O O . GLY A 1 127 ? -8.801 5.288 25.974 1.00 93.62 127 GLY A O 1
ATOM 942 N N . LYS A 1 128 ? -8.574 4.293 23.964 1.00 94.62 128 LYS A N 1
ATOM 943 C CA . LYS A 1 128 ? -9.431 5.218 23.217 1.00 94.62 128 LYS A CA 1
ATOM 944 C C . LYS A 1 128 ? -10.832 4.642 23.021 1.00 94.62 128 LYS A C 1
ATOM 946 O O . LYS A 1 128 ? -11.016 3.459 22.750 1.00 94.62 128 LYS A O 1
ATOM 951 N N . SER A 1 129 ? -11.841 5.505 23.134 1.00 95.44 129 SER A N 1
ATOM 952 C CA . SER A 1 129 ? -13.227 5.135 22.827 1.00 95.44 129 SER A CA 1
ATOM 953 C C . SER A 1 129 ? -13.472 5.195 21.321 1.00 95.44 129 SER A C 1
ATOM 955 O O . SER A 1 129 ? -13.226 6.228 20.695 1.00 95.44 129 SER A O 1
ATOM 957 N N . TYR A 1 130 ? -14.021 4.125 20.758 1.00 95.81 130 TYR A N 1
ATOM 958 C CA . TYR A 1 130 ? -14.467 4.042 19.371 1.00 95.81 130 TYR A CA 1
ATOM 959 C C . TYR A 1 130 ? -15.996 4.020 19.331 1.00 95.81 130 TYR A C 1
ATOM 961 O O . TYR A 1 130 ? -16.632 3.405 20.186 1.00 95.81 130 TYR A O 1
ATOM 969 N N . LYS A 1 131 ? -16.597 4.700 18.342 1.00 95.56 131 LYS A N 1
ATOM 970 C CA . LYS A 1 131 ? -18.066 4.816 18.220 1.00 95.56 131 LYS A CA 1
ATOM 971 C C . LYS A 1 131 ? -18.771 3.461 18.094 1.00 95.56 131 LYS A C 1
ATOM 973 O O . LYS A 1 131 ? -19.900 3.316 18.542 1.00 95.56 131 LYS A O 1
ATOM 978 N N . ASP A 1 132 ? -18.084 2.506 17.481 1.00 95.56 132 ASP A N 1
ATOM 979 C CA . ASP A 1 132 ? -18.495 1.129 17.274 1.00 95.56 132 ASP A CA 1
ATOM 980 C C . ASP A 1 132 ? -17.254 0.267 17.003 1.00 95.56 132 ASP A C 1
ATOM 982 O O . ASP A 1 132 ? -16.169 0.778 16.697 1.00 95.56 132 ASP A O 1
ATOM 986 N N . GLU A 1 133 ? -17.415 -1.050 17.105 1.00 94.69 133 GLU A N 1
ATOM 987 C CA . GLU A 1 133 ? -16.346 -2.017 16.846 1.00 94.69 133 GLU A CA 1
ATOM 988 C C . GLU A 1 133 ? -15.849 -1.976 15.389 1.00 94.69 133 GLU A C 1
ATOM 990 O O . GLU A 1 133 ? -14.653 -2.119 15.143 1.00 94.69 133 GLU A O 1
ATOM 995 N N . CYS A 1 134 ? -16.710 -1.666 14.414 1.00 94.81 134 CYS A N 1
ATOM 996 C CA . CYS A 1 134 ? -16.299 -1.527 13.011 1.00 94.81 134 CYS A CA 1
ATOM 997 C C . CYS A 1 134 ? -15.275 -0.391 12.822 1.00 94.81 134 CYS A C 1
ATOM 999 O O . CYS A 1 134 ? -14.328 -0.498 12.043 1.00 94.81 134 CYS A O 1
ATOM 1001 N N . THR A 1 135 ? -15.424 0.698 13.571 1.00 95.06 135 THR A N 1
ATOM 1002 C CA . THR A 1 135 ? -14.509 1.844 13.550 1.00 95.06 135 THR A CA 1
ATOM 1003 C C . THR A 1 135 ? -13.172 1.503 14.189 1.00 95.06 135 THR A C 1
ATOM 1005 O O . THR A 1 135 ? -12.136 1.959 13.705 1.00 95.06 135 THR A O 1
ATOM 1008 N N . LEU A 1 136 ? -13.183 0.672 15.233 1.00 95.94 136 LEU A N 1
ATOM 1009 C CA . LEU A 1 136 ? -11.965 0.113 15.810 1.00 95.94 136 LEU A CA 1
ATOM 1010 C C . LEU A 1 136 ? -11.244 -0.775 14.788 1.00 95.94 136 LEU A C 1
ATOM 1012 O O . LEU A 1 136 ? -10.052 -0.592 14.566 1.00 95.94 136 LEU A O 1
ATOM 1016 N N . LEU A 1 137 ? -11.957 -1.665 14.087 1.00 94.44 137 LEU A N 1
ATOM 1017 C CA . LEU A 1 137 ? -11.370 -2.498 13.026 1.00 94.44 137 LEU A CA 1
ATOM 1018 C C . LEU A 1 137 ? -10.811 -1.669 11.863 1.00 94.44 137 LEU A C 1
ATOM 1020 O O . LEU A 1 137 ? -9.776 -2.006 11.285 1.00 94.44 137 LEU A O 1
ATOM 1024 N N . MET A 1 138 ? -11.468 -0.559 11.527 1.00 94.69 138 MET A N 1
ATOM 1025 C CA . MET A 1 138 ? -10.965 0.375 10.525 1.00 94.69 138 MET A CA 1
ATOM 1026 C C . MET A 1 138 ? -9.645 1.012 10.979 1.00 94.69 138 MET A C 1
ATOM 1028 O O . MET A 1 138 ? -8.683 1.029 10.212 1.00 94.69 138 MET A O 1
ATOM 1032 N N . ALA A 1 139 ? -9.572 1.476 12.230 1.00 95.00 139 ALA A N 1
ATOM 1033 C CA . ALA A 1 139 ? -8.342 2.010 12.815 1.00 95.00 139 ALA A CA 1
ATOM 1034 C C . ALA A 1 139 ? -7.232 0.948 12.885 1.00 95.00 139 ALA A C 1
ATOM 1036 O O . ALA A 1 139 ? -6.085 1.235 12.531 1.00 95.00 139 ALA A O 1
ATOM 1037 N N . ARG A 1 140 ? -7.588 -0.298 13.228 1.00 95.12 140 ARG A N 1
ATOM 1038 C CA . ARG A 1 140 ? -6.679 -1.449 13.203 1.00 95.12 140 ARG A CA 1
ATOM 1039 C C . ARG A 1 140 ? -6.038 -1.613 11.826 1.00 95.12 140 ARG A C 1
ATOM 1041 O O . ARG A 1 140 ? -4.817 -1.653 11.715 1.00 95.12 140 ARG A O 1
ATOM 1048 N N . CYS A 1 141 ? -6.850 -1.620 10.767 1.00 94.94 141 CYS A N 1
ATOM 1049 C CA . CYS A 1 141 ? -6.370 -1.761 9.391 1.00 94.94 141 CYS A CA 1
ATOM 1050 C C . CYS A 1 141 ? -5.499 -0.580 8.910 1.00 94.94 141 CYS A C 1
ATOM 1052 O O . CYS A 1 141 ? -4.610 -0.772 8.075 1.00 94.94 141 CYS A O 1
ATOM 1054 N N . MET A 1 142 ? -5.751 0.641 9.396 1.00 92.44 142 MET A N 1
ATOM 1055 C CA . MET A 1 142 ? -5.028 1.837 8.945 1.00 92.44 142 MET A CA 1
ATOM 1056 C C . MET A 1 142 ? -3.600 1.937 9.488 1.00 92.44 142 MET A C 1
ATOM 1058 O O . MET A 1 142 ? -2.746 2.491 8.800 1.00 92.44 142 MET A O 1
ATOM 1062 N N . GLY A 1 143 ? -3.326 1.405 10.680 1.00 90.81 143 GLY A N 1
ATOM 1063 C CA . GLY A 1 143 ? -1.984 1.501 11.266 1.00 90.81 143 GLY A CA 1
ATOM 1064 C C . GLY A 1 143 ? -1.829 0.987 12.693 1.00 90.81 143 GLY A C 1
ATOM 1065 O O . GLY A 1 143 ? -0.788 1.225 13.296 1.00 90.81 143 GLY A O 1
ATOM 1066 N N . HIS A 1 144 ? -2.828 0.294 13.241 1.00 92.88 144 HIS A N 1
ATOM 1067 C CA . HIS A 1 144 ? -2.790 -0.214 14.612 1.00 92.88 144 HIS A CA 1
ATOM 1068 C C . HIS A 1 144 ? -3.066 -1.727 14.637 1.00 92.88 144 HIS A C 1
ATOM 1070 O O . HIS A 1 144 ? -4.135 -2.134 15.086 1.00 92.88 144 HIS A O 1
ATOM 1076 N N . PRO A 1 145 ? -2.150 -2.574 14.132 1.00 91.38 145 PRO A N 1
ATOM 1077 C CA . PRO A 1 145 ? -2.406 -4.008 13.951 1.00 91.38 145 PRO A CA 1
ATOM 1078 C C . PRO A 1 145 ? -2.802 -4.728 15.251 1.00 91.38 145 PRO A C 1
ATOM 1080 O O . PRO A 1 145 ? -3.664 -5.603 15.205 1.00 91.38 145 PRO A O 1
ATOM 1083 N N . ASP A 1 146 ? -2.261 -4.290 16.391 1.00 94.50 146 ASP A N 1
ATOM 1084 C CA . ASP A 1 146 ? -2.499 -4.873 17.722 1.00 94.50 146 ASP A CA 1
ATOM 1085 C C . ASP A 1 146 ? -3.676 -4.219 18.480 1.00 94.50 146 ASP A C 1
ATOM 1087 O O . ASP A 1 146 ? -3.876 -4.441 19.675 1.00 94.50 146 ASP A O 1
ATOM 1091 N N . LEU A 1 147 ? -4.448 -3.347 17.819 1.00 96.38 147 LEU A N 1
ATOM 1092 C CA . LEU A 1 147 ? -5.585 -2.673 18.444 1.00 96.38 147 LEU A CA 1
ATOM 1093 C C . LEU A 1 147 ? -6.733 -3.655 18.638 1.00 96.38 147 LEU A C 1
ATOM 1095 O O . LEU A 1 147 ? -7.289 -4.139 17.659 1.00 96.38 147 LEU A O 1
ATOM 1099 N N . GLU A 1 148 ? -7.156 -3.902 19.869 1.00 95.31 148 GLU A N 1
ATOM 1100 C CA . GLU A 1 148 ? -8.235 -4.835 20.204 1.00 95.31 148 GLU A CA 1
ATOM 1101 C C . GLU A 1 148 ? -9.310 -4.171 21.055 1.00 95.31 148 GLU A C 1
ATOM 1103 O O . GLU A 1 148 ? -9.074 -3.141 21.683 1.00 95.31 148 GLU A O 1
ATOM 1108 N N . VAL A 1 149 ? -10.510 -4.752 21.072 1.00 95.06 149 VAL A N 1
ATOM 1109 C CA . VAL A 1 149 ? -11.560 -4.337 22.006 1.00 95.06 149 VAL A CA 1
ATOM 1110 C C . VAL A 1 149 ? -11.176 -4.834 23.400 1.00 95.06 149 VAL A C 1
ATOM 1112 O O . VAL A 1 149 ? -11.069 -6.036 23.615 1.00 95.06 149 VAL A O 1
ATOM 1115 N N . MET A 1 150 ? -11.014 -3.925 24.361 1.00 94.94 150 MET A N 1
ATOM 1116 C CA . MET A 1 150 ? -10.835 -4.292 25.770 1.00 94.94 150 MET A CA 1
ATOM 1117 C C . MET A 1 150 ? -12.165 -4.595 26.456 1.00 94.94 150 MET A C 1
ATOM 1119 O O . MET A 1 150 ? -12.275 -5.559 27.208 1.00 94.94 150 MET A O 1
ATOM 1123 N N . TYR A 1 151 ? -13.166 -3.733 26.258 1.00 93.75 151 TYR A N 1
ATOM 1124 C CA . TYR A 1 151 ? -14.504 -3.899 26.823 1.00 93.75 151 TYR A CA 1
ATOM 1125 C C . TYR A 1 151 ? -15.553 -3.099 26.044 1.00 93.75 151 TYR A C 1
ATOM 1127 O O . TYR A 1 151 ? -15.241 -2.129 25.350 1.00 93.75 151 TYR A O 1
ATOM 1135 N N . GLN A 1 152 ? -16.813 -3.517 26.186 1.00 94.50 152 GLN A N 1
ATOM 1136 C CA . GLN A 1 152 ? -17.980 -2.847 25.610 1.00 94.50 152 GLN A CA 1
ATOM 1137 C C . GLN A 1 152 ? -18.292 -1.537 26.353 1.00 94.50 152 GLN A C 1
ATOM 1139 O O . GLN A 1 152 ? -18.164 -1.458 27.576 1.00 94.50 152 GLN A O 1
ATOM 1144 N N . GLY A 1 153 ? -18.748 -0.523 25.622 1.00 92.88 153 GLY A N 1
ATOM 1145 C CA . GLY A 1 153 ? -18.959 0.839 26.114 1.00 92.88 153 GLY A CA 1
ATOM 1146 C C . GLY A 1 153 ? -17.743 1.749 25.913 1.00 92.88 153 GLY A C 1
ATOM 1147 O O . GLY A 1 153 ? -16.661 1.312 25.531 1.00 92.88 153 GLY A O 1
ATOM 1148 N N . GLY A 1 154 ? -17.922 3.048 26.161 1.00 93.94 154 GLY A N 1
ATOM 1149 C CA . GLY A 1 154 ? -16.826 4.017 26.089 1.00 93.94 154 GLY A CA 1
ATOM 1150 C C . GLY A 1 154 ? -15.777 3.792 27.181 1.00 93.94 154 GLY A C 1
ATOM 1151 O O . GLY A 1 154 ? -16.085 3.307 28.273 1.00 93.94 154 GLY A O 1
ATOM 1152 N N . CYS A 1 155 ? -14.534 4.181 26.904 1.00 94.31 155 CYS A N 1
ATOM 1153 C CA . CYS A 1 155 ? -13.466 4.125 27.886 1.00 94.31 155 CYS A CA 1
ATOM 1154 C C . CYS A 1 155 ? -13.783 5.011 29.091 1.00 94.31 155 CYS A C 1
ATOM 1156 O O . CYS A 1 155 ? -14.145 6.182 28.959 1.00 94.31 155 CYS A O 1
ATOM 1158 N N . LYS A 1 156 ? -13.590 4.460 30.289 1.00 89.38 156 LYS A N 1
ATOM 1159 C CA . LYS A 1 156 ? -13.699 5.219 31.536 1.00 89.38 156 LYS A CA 1
ATOM 1160 C C . LYS A 1 156 ? -12.519 6.186 31.607 1.00 89.38 156 LYS A C 1
ATOM 1162 O O . LYS A 1 156 ? -11.373 5.749 31.707 1.00 89.38 156 LYS A O 1
ATOM 1167 N N . SER A 1 157 ? -12.778 7.490 31.560 1.00 78.62 157 SER A N 1
ATOM 1168 C CA . SER A 1 157 ? -11.736 8.498 31.740 1.00 78.62 157 SER A CA 1
ATOM 1169 C C . SER A 1 157 ? -11.105 8.328 33.122 1.00 78.62 157 SER A C 1
ATOM 1171 O O . SER A 1 157 ? -11.710 8.621 34.153 1.00 78.62 157 SER A O 1
ATOM 1173 N N . LYS A 1 158 ? -9.842 7.904 33.177 1.00 69.81 158 LYS A N 1
ATOM 1174 C CA . LYS A 1 158 ? -9.031 8.088 34.385 1.00 69.81 158 LYS A CA 1
ATOM 1175 C C . LYS A 1 158 ? -8.541 9.535 34.460 1.00 69.81 158 LYS A C 1
ATOM 1177 O O . LYS A 1 158 ? -7.349 9.751 34.534 1.00 69.81 158 LYS A O 1
ATOM 1182 N N . PHE A 1 159 ? -9.450 10.508 34.365 1.00 54.59 159 PHE A N 1
ATOM 1183 C CA . PHE A 1 159 ? -9.224 11.922 34.695 1.00 54.59 159 PHE A CA 1
ATOM 1184 C C . PHE A 1 159 ? -10.564 12.683 34.717 1.00 54.59 159 PHE A C 1
ATOM 1186 O O . PHE A 1 159 ? -10.775 13.668 34.023 1.00 54.59 159 PHE A O 1
ATOM 1193 N N . THR A 1 160 ? -11.469 12.279 35.604 1.00 42.66 160 THR A N 1
ATOM 1194 C CA . THR A 1 160 ? -11.876 13.299 36.575 1.00 42.66 160 THR A CA 1
ATOM 1195 C C . THR A 1 160 ? -10.798 13.184 37.636 1.00 42.66 160 THR A C 1
ATOM 1197 O O . THR A 1 160 ? -10.566 12.075 38.125 1.00 42.66 160 THR A O 1
ATOM 1200 N N . ARG A 1 161 ? -10.103 14.271 37.997 1.00 39.34 161 ARG A N 1
ATOM 1201 C CA . ARG A 1 161 ? -9.529 14.289 39.348 1.00 39.34 161 ARG A CA 1
ATOM 1202 C C . ARG A 1 161 ? -10.676 13.822 40.248 1.00 39.34 161 ARG A C 1
ATOM 1204 O O . ARG A 1 161 ? -11.776 14.358 40.077 1.00 39.34 161 ARG A O 1
ATOM 1211 N N . PRO A 1 162 ? -10.502 12.851 41.154 1.00 47.41 162 PRO A N 1
ATOM 1212 C CA . PRO A 1 162 ? -11.365 12.855 42.310 1.00 47.41 162 PRO A CA 1
ATOM 1213 C C . PRO A 1 162 ? -11.230 14.284 42.841 1.00 47.41 162 PRO A C 1
ATOM 1215 O O . PRO A 1 162 ? -10.149 14.683 43.279 1.00 47.41 162 PRO A O 1
ATOM 1218 N N . GLY A 1 163 ? -12.283 15.100 42.719 1.00 55.22 163 GLY A N 1
ATOM 1219 C CA . GLY A 1 163 ? -12.435 16.188 43.671 1.00 55.22 163 GLY A CA 1
ATOM 1220 C C . GLY A 1 163 ? -12.216 15.562 45.050 1.00 55.22 163 GLY A C 1
ATOM 1221 O O . GLY A 1 163 ? -12.530 14.371 45.197 1.00 55.22 163 GLY A O 1
ATOM 1222 N N . PRO A 1 164 ? -11.597 16.276 46.007 1.00 55.28 164 PRO A N 1
ATOM 1223 C CA . PRO A 1 164 ? -11.350 15.722 47.330 1.00 55.28 164 PRO A CA 1
ATOM 1224 C C . PRO A 1 164 ? -12.587 14.945 47.754 1.00 55.28 164 PRO A C 1
ATOM 1226 O O . PRO A 1 164 ? -13.701 15.468 47.685 1.00 55.28 164 PRO A O 1
ATOM 1229 N N . ILE A 1 165 ? -12.389 13.657 48.044 1.00 52.50 165 ILE A N 1
ATOM 1230 C CA . ILE A 1 165 ? -13.437 12.793 48.558 1.00 52.50 165 ILE A CA 1
ATOM 1231 C C . ILE A 1 165 ? -13.774 13.435 49.895 1.00 52.50 165 ILE A C 1
ATOM 1233 O O . ILE A 1 165 ? -13.088 13.195 50.882 1.00 52.50 165 ILE A O 1
ATOM 1237 N N . VAL A 1 166 ? -14.738 14.352 49.911 1.00 54.91 166 VAL A N 1
ATOM 1238 C CA . VAL A 1 166 ? -15.292 14.837 51.161 1.00 54.91 166 VAL A CA 1
ATOM 1239 C C . VAL A 1 166 ? -16.071 13.631 51.663 1.00 54.91 166 VAL A C 1
ATOM 1241 O O . VAL A 1 166 ? -17.027 13.224 50.990 1.00 54.91 166 VAL A O 1
ATOM 1244 N N . PRO A 1 167 ? -15.648 12.970 52.753 1.00 46.56 167 PRO A N 1
ATOM 1245 C CA . PRO A 1 167 ? -16.488 11.950 53.344 1.00 46.56 167 PRO A CA 1
ATOM 1246 C C . PRO A 1 167 ? -17.809 12.642 53.673 1.00 46.56 167 PRO A C 1
ATOM 1248 O O . PRO A 1 167 ? -17.821 13.652 54.377 1.00 46.56 167 PRO A O 1
ATOM 1251 N N . LYS A 1 168 ? -18.917 12.147 53.109 1.00 46.59 168 LYS A N 1
ATOM 1252 C CA . LYS A 1 168 ? -20.246 12.526 53.585 1.00 46.59 168 LYS A CA 1
ATOM 1253 C C . LYS A 1 168 ? -20.326 12.034 55.024 1.00 46.59 168 LYS A C 1
ATOM 1255 O O . LYS A 1 168 ? -20.581 10.861 55.278 1.00 46.59 168 LYS A O 1
ATOM 1260 N N . SER A 1 169 ? -19.996 12.917 55.954 1.00 48.62 169 SER A N 1
ATOM 1261 C CA . SER A 1 169 ? -20.275 12.748 57.362 1.00 48.62 169 SER A CA 1
ATOM 1262 C C . SER A 1 169 ? -21.789 12.704 57.536 1.00 48.62 169 SER A C 1
ATOM 1264 O O . SER A 1 169 ? -22.510 13.575 57.054 1.00 48.62 169 SER A O 1
ATOM 1266 N N . GLY A 1 170 ? -22.261 11.679 58.240 1.00 45.44 170 GLY A N 1
ATOM 1267 C CA . GLY A 1 170 ? -23.599 11.667 58.816 1.00 45.44 170 GLY A CA 1
ATOM 1268 C C . GLY A 1 170 ? -24.446 10.466 58.422 1.00 45.44 170 GLY A C 1
ATOM 1269 O O . GLY A 1 170 ? -24.815 10.310 57.266 1.00 45.44 170 GLY A O 1
ATOM 1270 N N . PHE A 1 171 ? -24.838 9.725 59.460 1.00 50.62 171 PHE A N 1
ATOM 1271 C CA . PHE A 1 171 ? -25.932 8.755 59.514 1.00 50.62 171 PHE A CA 1
ATOM 1272 C C . PHE A 1 171 ? -25.679 7.379 58.895 1.00 50.62 171 PHE A C 1
ATOM 1274 O O . PHE A 1 171 ? -26.124 7.104 57.796 1.00 50.62 171 PHE A O 1
ATOM 1281 N N . PHE A 1 172 ? -25.084 6.467 59.670 1.00 41.22 172 PHE A N 1
ATOM 1282 C CA . PHE A 1 172 ? -25.781 5.237 60.076 1.00 41.22 172 PHE A CA 1
ATOM 1283 C C . PHE A 1 172 ? -25.179 4.737 61.396 1.00 41.22 172 PHE A C 1
ATOM 1285 O O . PHE A 1 172 ? -23.967 4.729 61.587 1.00 41.22 172 PHE A O 1
ATOM 1292 N N . THR A 1 173 ? -26.052 4.432 62.344 1.00 44.38 173 THR A N 1
ATOM 1293 C CA . THR A 1 173 ? -25.762 4.262 63.765 1.00 44.38 173 THR A CA 1
ATOM 1294 C C . THR A 1 173 ? -25.066 2.944 64.104 1.00 44.38 173 THR A C 1
ATOM 1296 O O . THR A 1 173 ? -25.315 1.886 63.525 1.00 44.38 173 THR A O 1
ATOM 1299 N N . ASP A 1 174 ? -24.216 3.050 65.120 1.00 51.88 174 ASP A N 1
ATOM 1300 C CA . ASP A 1 174 ? -23.440 2.040 65.839 1.00 51.88 174 ASP A CA 1
ATOM 1301 C C . ASP A 1 174 ? -24.322 1.013 66.590 1.00 51.88 174 ASP A C 1
ATOM 1303 O O . ASP A 1 174 ? -24.310 0.905 67.813 1.00 51.88 174 ASP A O 1
ATOM 1307 N N . ALA A 1 175 ? -25.167 0.281 65.857 1.00 54.75 175 ALA A N 1
ATOM 1308 C CA . ALA A 1 175 ? -26.033 -0.767 66.414 1.00 54.75 175 ALA A CA 1
ATOM 1309 C C . ALA A 1 175 ? -25.962 -2.103 65.651 1.00 54.75 175 ALA A C 1
ATOM 1311 O O . ALA A 1 175 ? -26.388 -3.135 66.170 1.00 54.75 175 ALA A O 1
ATOM 1312 N N . PHE A 1 176 ? -25.401 -2.123 64.436 1.00 52.34 176 PHE A N 1
ATOM 1313 C CA . PHE A 1 176 ? -25.391 -3.327 63.594 1.00 52.34 176 PHE A CA 1
ATOM 1314 C C . PHE A 1 176 ? -24.180 -4.244 63.857 1.00 52.34 176 PHE A C 1
ATOM 1316 O O . PHE A 1 176 ? -24.307 -5.468 63.840 1.00 52.34 176 PHE A O 1
ATOM 1323 N N . LEU A 1 177 ? -23.017 -3.676 64.199 1.00 50.31 177 LEU A N 1
ATOM 1324 C CA . LEU A 1 177 ? -21.775 -4.434 64.430 1.00 50.31 177 LEU A CA 1
ATOM 1325 C C . LEU A 1 177 ? -21.762 -5.238 65.741 1.00 50.31 177 LEU A C 1
ATOM 1327 O O . LEU A 1 177 ? -21.049 -6.234 65.840 1.00 50.31 177 LEU A O 1
ATOM 1331 N N . ARG A 1 178 ? -22.611 -4.892 66.717 1.00 48.12 178 ARG A N 1
ATOM 1332 C CA . ARG A 1 178 ? -22.771 -5.672 67.958 1.00 48.12 178 ARG A CA 1
ATOM 1333 C C . ARG A 1 178 ? -23.578 -6.965 67.785 1.00 48.12 178 ARG A C 1
ATOM 1335 O O . ARG A 1 178 ? -23.550 -7.801 68.682 1.00 48.12 178 ARG A O 1
ATOM 1342 N N . ARG A 1 179 ? -24.278 -7.160 66.657 1.00 51.50 179 ARG A N 1
ATOM 1343 C CA . ARG A 1 179 ? -25.182 -8.312 66.458 1.00 51.50 179 ARG A CA 1
ATOM 1344 C C . ARG A 1 179 ? -24.550 -9.505 65.735 1.00 51.50 179 ARG A C 1
ATOM 1346 O O . ARG A 1 179 ? -25.114 -10.590 65.786 1.00 51.50 179 ARG A O 1
ATOM 1353 N N . VAL A 1 180 ? -23.379 -9.338 65.112 1.00 52.75 180 VAL A N 1
ATOM 1354 C CA . VAL A 1 180 ? -22.687 -10.434 64.399 1.00 52.75 180 VAL A CA 1
ATOM 1355 C C . VAL A 1 180 ? -21.657 -11.156 65.288 1.00 52.75 180 VAL A C 1
ATOM 1357 O O . VAL A 1 180 ? -21.339 -12.314 65.037 1.00 52.75 180 VAL A O 1
ATOM 1360 N N . LEU A 1 181 ? -21.191 -10.537 66.381 1.00 47.59 181 LEU A N 1
ATOM 1361 C CA . LEU A 1 181 ? -20.119 -11.078 67.236 1.00 47.59 181 LEU A CA 1
ATOM 1362 C C . LEU A 1 181 ? -20.567 -12.007 68.386 1.00 47.59 181 LEU A C 1
ATOM 1364 O O . LEU A 1 181 ? -19.752 -12.321 69.246 1.00 47.59 181 LEU A O 1
ATOM 1368 N N . LEU A 1 182 ? -21.820 -12.480 68.433 1.00 49.75 182 LEU A N 1
ATOM 1369 C CA . LEU A 1 182 ? -22.324 -13.246 69.592 1.00 49.75 182 LEU A CA 1
ATOM 1370 C C . LEU A 1 182 ? -23.012 -14.587 69.286 1.00 49.75 182 LEU A C 1
ATOM 1372 O O . LEU A 1 182 ? -23.858 -15.002 70.073 1.00 49.75 182 LEU A O 1
ATOM 1376 N N . GLN A 1 183 ? -22.677 -15.308 68.205 1.00 51.31 183 GLN A N 1
ATOM 1377 C CA . GLN A 1 183 ? -23.328 -16.618 67.985 1.00 51.31 183 GLN A CA 1
ATOM 1378 C C . GLN A 1 183 ? -22.504 -17.851 67.622 1.00 51.31 183 GLN A C 1
ATOM 1380 O O . GLN A 1 183 ? -23.120 -18.898 67.452 1.00 51.31 183 GLN A O 1
ATOM 1385 N N . ARG A 1 184 ? -21.166 -17.858 67.618 1.00 44.94 184 ARG A N 1
ATOM 1386 C CA . ARG A 1 184 ? -20.446 -19.153 67.610 1.00 44.94 184 ARG A CA 1
ATOM 1387 C C . ARG A 1 184 ? -19.214 -19.147 68.502 1.00 44.94 184 ARG A C 1
ATOM 1389 O O . ARG A 1 184 ? -18.103 -18.914 68.046 1.00 44.94 184 ARG A O 1
ATOM 1396 N N . GLY A 1 185 ? -19.443 -19.439 69.780 1.00 40.78 185 GLY A N 1
ATOM 1397 C CA . GLY A 1 185 ? -18.421 -19.995 70.655 1.00 40.78 185 GLY A CA 1
ATOM 1398 C C . GLY A 1 185 ? -18.339 -21.505 70.454 1.00 40.78 185 GLY A C 1
ATOM 1399 O O . GLY A 1 185 ? -19.321 -22.196 70.699 1.00 40.78 185 GLY A O 1
ATOM 1400 N N . VAL A 1 186 ? -17.174 -22.003 70.041 1.00 43.69 186 VAL A N 1
ATOM 1401 C CA . VAL A 1 186 ? -16.670 -23.325 70.436 1.00 43.69 186 VAL A CA 1
ATOM 1402 C C . VAL A 1 186 ? -15.166 -23.182 70.659 1.00 43.69 186 VAL A C 1
ATOM 1404 O O . VAL A 1 186 ? -14.431 -22.714 69.793 1.00 43.69 186 VAL A O 1
ATOM 1407 N N . SER A 1 187 ? -14.769 -23.525 71.880 1.00 40.22 187 SER A N 1
ATOM 1408 C CA . SER A 1 187 ? -13.418 -23.530 72.434 1.00 40.22 187 SER A CA 1
ATOM 1409 C C . SER A 1 187 ? -12.669 -24.802 72.022 1.00 40.22 187 SER A C 1
ATOM 1411 O O . SER A 1 187 ? -13.274 -25.873 71.984 1.00 40.22 187 SER A O 1
ATOM 1413 N N . GLY A 1 188 ? -11.364 -24.692 71.755 1.00 36.22 188 GLY A N 1
ATOM 1414 C CA . GLY A 1 188 ? -10.467 -25.831 71.536 1.00 36.22 188 GLY A CA 1
ATOM 1415 C C . GLY A 1 188 ? -9.130 -25.442 70.890 1.00 36.22 188 GLY A C 1
ATOM 1416 O O . GLY A 1 188 ? -8.986 -25.504 69.677 1.00 36.22 188 GLY A O 1
ATOM 1417 N N . TYR A 1 189 ? -8.154 -25.055 71.711 1.00 38.62 189 TYR A N 1
ATOM 1418 C CA . TYR A 1 189 ? -6.707 -24.938 71.420 1.00 38.62 189 TYR A CA 1
ATOM 1419 C C . TYR A 1 189 ? -5.960 -25.835 72.446 1.00 38.62 189 TYR A C 1
ATOM 1421 O O . TYR A 1 189 ? -6.615 -26.203 73.426 1.00 38.62 189 TYR A O 1
ATOM 1429 N N . PRO A 1 190 ? -4.632 -26.119 72.367 1.00 62.38 190 PRO A N 1
ATOM 1430 C CA . PRO A 1 190 ? -3.610 -25.683 71.393 1.00 62.38 190 PRO A CA 1
ATOM 1431 C C . PRO A 1 190 ? -2.586 -26.773 70.961 1.00 62.38 190 PRO A C 1
ATOM 1433 O O . PRO A 1 190 ? -2.609 -27.886 71.464 1.00 62.38 190 PRO A O 1
ATOM 1436 N N . HIS A 1 191 ? -1.683 -26.417 70.029 1.00 39.94 191 HIS A N 1
ATOM 1437 C CA . HIS A 1 191 ? -0.204 -26.607 70.023 1.00 39.94 191 HIS A CA 1
ATOM 1438 C C . HIS A 1 191 ? 0.300 -26.170 68.615 1.00 39.94 191 HIS A C 1
ATOM 1440 O O . HIS A 1 191 ? -0.017 -26.840 67.638 1.00 39.94 191 HIS A O 1
ATOM 1446 N N . LEU A 1 192 ? 0.752 -24.921 68.368 1.00 51.56 192 LEU A N 1
ATOM 1447 C CA . LEU A 1 192 ? 2.104 -24.311 68.552 1.00 51.56 192 LEU A CA 1
ATOM 1448 C C . LEU A 1 192 ? 3.233 -25.126 67.877 1.00 51.56 192 LEU A C 1
ATOM 1450 O O . LEU A 1 192 ? 3.260 -26.333 68.061 1.00 51.56 192 LEU A O 1
ATOM 1454 N N . CYS A 1 193 ? 4.189 -24.618 67.084 1.00 41.38 193 CYS A N 1
ATOM 1455 C CA . CYS A 1 193 ? 4.917 -23.337 66.915 1.00 41.38 193 CYS A CA 1
ATOM 1456 C C . CYS A 1 193 ? 5.550 -23.361 65.485 1.00 41.38 193 CYS A C 1
ATOM 1458 O O . CYS A 1 193 ? 5.682 -24.440 64.923 1.00 41.38 193 CYS A O 1
ATOM 1460 N N . ASP A 1 194 ? 6.028 -22.322 64.793 1.00 35.38 194 ASP A N 1
ATOM 1461 C CA . ASP A 1 194 ? 6.454 -20.976 65.167 1.00 35.38 194 ASP A CA 1
ATOM 1462 C C . ASP A 1 194 ? 6.626 -20.110 63.898 1.00 35.38 194 ASP A C 1
ATOM 1464 O O . ASP A 1 194 ? 6.974 -20.606 62.822 1.00 35.38 194 ASP A O 1
ATOM 1468 N N . ARG A 1 195 ? 6.459 -18.793 64.052 1.00 45.47 195 ARG A N 1
ATOM 1469 C CA . ARG A 1 195 ? 7.102 -17.768 63.210 1.00 45.47 195 ARG A CA 1
ATOM 1470 C C . ARG A 1 195 ? 8.314 -17.245 63.987 1.00 45.47 195 ARG A C 1
ATOM 1472 O O . ARG A 1 195 ? 8.301 -17.262 65.212 1.00 45.47 195 ARG A O 1
ATOM 1479 N N . PRO A 1 196 ? 9.251 -16.576 63.307 1.00 50.84 196 PRO A N 1
ATOM 1480 C CA . PRO A 1 196 ? 9.519 -15.225 63.781 1.00 50.84 196 PRO A CA 1
ATOM 1481 C C . PRO A 1 196 ? 9.540 -14.220 62.636 1.00 50.84 196 PRO A C 1
ATOM 1483 O O . PRO A 1 196 ? 10.174 -14.406 61.599 1.00 50.84 196 PRO A O 1
ATOM 1486 N N . ASP A 1 197 ? 8.824 -13.128 62.866 1.00 50.06 197 ASP A N 1
ATOM 1487 C CA . ASP A 1 197 ? 9.020 -11.870 62.170 1.00 50.06 197 ASP A CA 1
ATOM 1488 C C . ASP A 1 197 ? 10.178 -11.151 62.872 1.00 50.06 197 ASP A C 1
ATOM 1490 O O . ASP A 1 197 ? 10.150 -10.976 64.092 1.00 50.06 197 ASP A O 1
ATOM 1494 N N . GLN A 1 198 ? 11.199 -10.736 62.125 1.00 40.50 198 GLN A N 1
ATOM 1495 C CA . GLN A 1 198 ? 12.087 -9.689 62.607 1.00 40.50 198 GLN A CA 1
ATOM 1496 C C . GLN A 1 198 ? 12.409 -8.736 61.465 1.00 40.50 198 GLN A C 1
ATOM 1498 O O . GLN A 1 198 ? 13.184 -9.030 60.551 1.00 40.50 198 GLN A O 1
ATOM 1503 N N . GLN A 1 199 ? 11.787 -7.562 61.568 1.00 47.75 199 GLN A N 1
ATOM 1504 C CA . GLN A 1 199 ? 12.153 -6.332 60.889 1.00 47.75 199 GLN A CA 1
ATOM 1505 C C . GLN A 1 199 ? 13.673 -6.186 60.799 1.00 47.75 199 GLN A C 1
ATOM 1507 O O . GLN A 1 199 ? 14.374 -6.085 61.806 1.00 47.75 199 GLN A O 1
ATOM 1512 N N . ARG A 1 200 ? 14.177 -6.108 59.567 1.00 39.88 200 ARG A N 1
ATOM 1513 C CA . ARG A 1 200 ? 15.518 -5.606 59.281 1.00 39.88 200 ARG A CA 1
ATOM 1514 C C . ARG A 1 200 ? 15.361 -4.236 58.607 1.00 39.88 200 ARG A C 1
ATOM 1516 O O . ARG A 1 200 ? 14.602 -4.135 57.644 1.00 39.88 200 ARG A O 1
ATOM 1523 N N . PRO A 1 201 ? 16.022 -3.176 59.099 1.00 46.41 201 PRO A N 1
ATOM 1524 C CA . PRO A 1 201 ? 15.896 -1.843 58.523 1.00 46.41 201 PRO A CA 1
ATOM 1525 C C . PRO A 1 201 ? 16.418 -1.826 57.082 1.00 46.41 201 PRO A C 1
ATOM 1527 O O . PRO A 1 201 ? 17.414 -2.478 56.758 1.00 46.41 201 PRO A O 1
ATOM 1530 N N . LEU A 1 202 ? 15.757 -1.044 56.226 1.00 53.22 202 LEU A N 1
ATOM 1531 C CA . LEU A 1 202 ? 16.249 -0.688 54.897 1.00 53.22 202 LEU A CA 1
ATOM 1532 C C . LEU A 1 202 ? 17.654 -0.080 55.033 1.00 53.22 202 LEU A C 1
ATOM 1534 O O . LEU A 1 202 ? 17.814 1.051 55.496 1.00 53.22 202 LEU A O 1
ATOM 1538 N N . ARG A 1 203 ? 18.690 -0.824 54.627 1.00 43.16 203 ARG A N 1
ATOM 1539 C CA . ARG A 1 203 ? 20.016 -0.242 54.395 1.00 43.16 203 ARG A CA 1
ATOM 1540 C C . ARG A 1 203 ? 19.883 0.762 53.251 1.00 43.16 203 ARG A C 1
ATOM 1542 O O . ARG A 1 203 ? 19.517 0.386 52.141 1.00 43.16 203 ARG A O 1
ATOM 1549 N N . ARG A 1 204 ? 20.211 2.030 53.520 1.00 52.22 204 ARG A N 1
ATOM 1550 C CA . ARG A 1 204 ? 20.521 3.011 52.472 1.00 52.22 204 ARG A CA 1
ATOM 1551 C C . ARG A 1 204 ? 21.609 2.421 51.580 1.00 52.22 204 ARG A C 1
ATOM 1553 O O . ARG A 1 204 ? 22.685 2.079 52.068 1.00 52.22 204 ARG A O 1
ATOM 1560 N N . VAL A 1 205 ? 21.331 2.326 50.287 1.00 54.81 205 VAL A N 1
ATOM 1561 C CA . VAL A 1 205 ? 22.366 2.131 49.273 1.00 54.81 205 VAL A CA 1
ATOM 1562 C C . VAL A 1 205 ? 23.176 3.434 49.218 1.00 54.81 205 VAL A C 1
ATOM 1564 O O . VAL A 1 205 ? 22.577 4.492 49.018 1.00 54.81 205 VAL A O 1
ATOM 1567 N N . PRO A 1 206 ? 24.504 3.420 49.428 1.00 50.41 206 PRO A N 1
ATOM 1568 C CA . PRO A 1 206 ? 25.322 4.589 49.152 1.00 50.41 206 PRO A CA 1
ATOM 1569 C C . PRO A 1 206 ? 25.362 4.793 47.636 1.00 50.41 206 PRO A C 1
ATOM 1571 O O . PRO A 1 206 ? 25.757 3.894 46.894 1.00 50.41 206 PRO A O 1
ATOM 1574 N N . HIS A 1 207 ? 24.976 5.980 47.172 1.00 53.53 207 HIS A N 1
ATOM 1575 C CA . HIS A 1 207 ? 25.350 6.433 45.839 1.00 53.53 207 HIS A CA 1
ATOM 1576 C C . HIS A 1 207 ? 26.875 6.598 45.820 1.00 53.53 207 HIS A C 1
ATOM 1578 O O . HIS A 1 207 ? 27.413 7.529 46.418 1.00 53.53 207 HIS A O 1
ATOM 1584 N N . GLY A 1 208 ? 27.576 5.659 45.183 1.00 57.16 208 GLY A N 1
ATOM 1585 C CA . GLY A 1 208 ? 28.986 5.833 44.845 1.00 57.16 208 GLY A CA 1
ATOM 1586 C C . GLY A 1 208 ? 29.153 6.984 43.840 1.00 57.16 208 GLY A C 1
ATOM 1587 O O . GLY A 1 208 ? 28.245 7.223 43.038 1.00 57.16 208 GLY A O 1
ATOM 1588 N N . PRO A 1 209 ? 30.273 7.724 43.878 1.00 61.44 209 PRO A N 1
ATOM 1589 C CA . PRO A 1 209 ? 30.503 8.837 42.965 1.00 61.44 209 PRO A CA 1
ATOM 1590 C C . PRO A 1 209 ? 30.605 8.361 41.508 1.00 61.44 209 PRO A C 1
ATOM 1592 O O . PRO A 1 209 ? 31.109 7.273 41.227 1.00 61.44 209 PRO A O 1
ATOM 1595 N N . LEU A 1 210 ? 30.130 9.212 40.592 1.00 59.56 210 LEU A N 1
ATOM 1596 C CA . LEU A 1 210 ? 30.217 9.034 39.140 1.00 59.56 210 LEU A CA 1
ATOM 1597 C C . LEU A 1 210 ? 31.640 8.642 38.698 1.00 59.56 210 LEU A C 1
ATOM 1599 O O . LEU A 1 210 ? 32.605 9.274 39.144 1.00 59.56 210 LEU A O 1
ATOM 1603 N N . PRO A 1 211 ? 31.798 7.678 37.772 1.00 49.47 211 PRO A N 1
ATOM 1604 C CA . PRO A 1 211 ? 33.099 7.412 37.182 1.00 49.47 211 PRO A CA 1
ATOM 1605 C C . PRO A 1 211 ? 33.530 8.619 36.336 1.00 49.47 211 PRO A C 1
ATOM 1607 O O . PRO A 1 211 ? 32.809 9.074 35.447 1.00 49.47 211 PRO A O 1
ATOM 1610 N N . ARG A 1 212 ? 34.722 9.150 36.632 1.00 58.03 212 ARG A N 1
ATOM 1611 C CA . ARG A 1 212 ? 35.401 10.146 35.792 1.00 58.03 212 ARG A CA 1
ATOM 1612 C C . ARG A 1 212 ? 35.788 9.523 34.441 1.00 58.03 212 ARG A C 1
ATOM 1614 O O . ARG A 1 212 ? 36.077 8.326 34.387 1.00 58.03 212 ARG A O 1
ATOM 1621 N N . PRO A 1 213 ? 35.855 10.320 33.361 1.00 49.03 213 PRO A N 1
ATOM 1622 C CA . PRO A 1 213 ? 36.287 9.835 32.058 1.00 49.03 213 PRO A CA 1
ATOM 1623 C C . PRO A 1 213 ? 37.777 9.482 32.115 1.00 49.03 213 PRO A C 1
ATOM 1625 O O . PRO A 1 213 ? 38.621 10.339 32.380 1.00 49.03 213 PRO A O 1
ATOM 1628 N N . HIS A 1 214 ? 38.110 8.212 31.890 1.00 42.59 214 HIS A N 1
ATOM 1629 C CA . HIS A 1 214 ? 39.501 7.804 31.745 1.00 42.59 214 HIS A CA 1
ATOM 1630 C C . HIS A 1 214 ? 40.018 8.153 30.351 1.00 42.59 214 HIS A C 1
ATOM 1632 O O . HIS A 1 214 ? 39.398 7.857 29.330 1.00 42.59 214 HIS A O 1
ATOM 1638 N N . ALA A 1 215 ? 41.181 8.798 30.362 1.00 46.62 215 ALA A N 1
ATOM 1639 C CA . ALA A 1 215 ? 41.953 9.200 29.208 1.00 46.62 215 ALA A CA 1
ATOM 1640 C C . ALA A 1 215 ? 42.314 8.013 28.305 1.00 46.62 215 ALA A C 1
ATOM 1642 O O . ALA A 1 215 ? 42.680 6.930 28.769 1.00 46.62 215 ALA A O 1
ATOM 1643 N N . VAL A 1 216 ? 42.268 8.276 26.999 1.00 51.88 216 VAL A N 1
ATOM 1644 C CA . VAL A 1 216 ? 42.814 7.431 25.939 1.00 51.88 216 VAL A CA 1
ATOM 1645 C C . VAL A 1 216 ? 44.305 7.237 26.202 1.00 51.88 216 VAL A C 1
ATOM 1647 O O . VAL A 1 216 ? 45.094 8.170 26.063 1.00 51.88 216 VAL A O 1
ATOM 1650 N N . ARG A 1 217 ? 44.700 6.021 26.588 1.00 40.59 217 ARG A N 1
ATOM 1651 C CA . ARG A 1 217 ? 46.107 5.624 26.644 1.00 40.59 217 ARG A CA 1
ATOM 1652 C C . ARG A 1 217 ? 46.400 4.736 25.444 1.00 40.59 217 ARG A C 1
ATOM 1654 O O . ARG A 1 217 ? 46.018 3.568 25.399 1.00 40.59 217 ARG A O 1
ATOM 1661 N N . 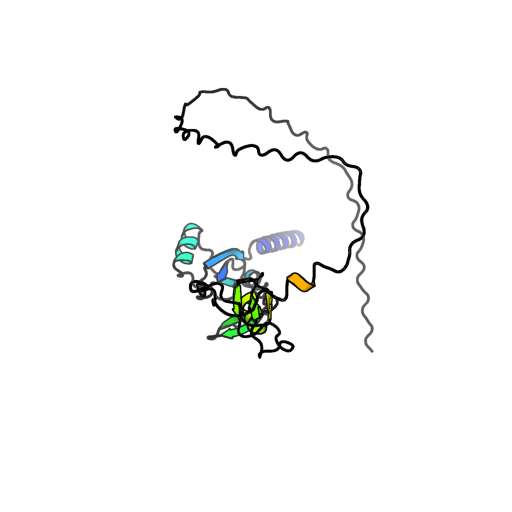THR A 1 218 ? 47.068 5.326 24.462 1.00 52.34 218 THR A N 1
ATOM 1662 C CA . THR A 1 218 ? 47.742 4.621 23.377 1.00 52.34 218 THR A CA 1
ATOM 1663 C C . THR A 1 218 ? 48.666 3.559 23.974 1.00 52.34 218 THR A C 1
ATOM 1665 O O . THR A 1 218 ? 49.509 3.846 24.823 1.00 52.34 218 THR A O 1
ATOM 1668 N N . SER A 1 219 ? 48.485 2.305 23.569 1.00 41.88 219 SER A N 1
ATOM 1669 C CA . SER A 1 219 ? 49.424 1.226 23.873 1.00 41.88 219 SER A CA 1
ATOM 1670 C C . SER A 1 219 ? 49.815 0.528 22.576 1.00 41.88 219 SER A C 1
ATOM 1672 O O . SER A 1 219 ? 48.989 0.009 21.829 1.00 41.88 219 SER A O 1
ATOM 1674 N N . HIS A 1 220 ? 51.113 0.619 22.302 1.00 48.06 220 HIS A N 1
ATOM 1675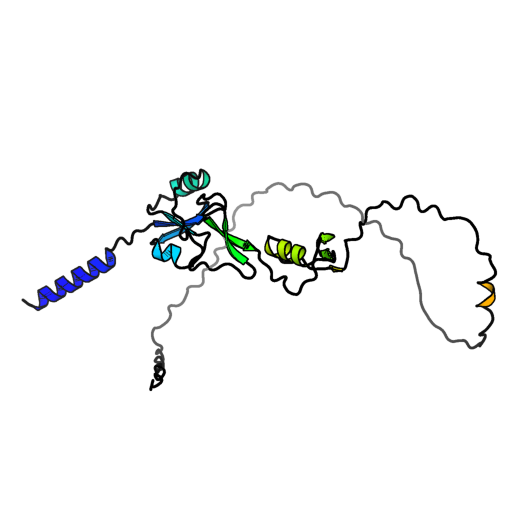 C CA . HIS A 1 220 ? 51.823 0.028 21.183 1.00 48.06 220 HIS A CA 1
ATOM 1676 C C . HIS A 1 220 ? 51.709 -1.508 21.159 1.00 48.06 220 HIS A C 1
ATOM 1678 O O . HIS A 1 220 ? 51.826 -2.166 22.188 1.00 48.06 220 HIS A O 1
ATOM 1684 N N . LEU A 1 221 ? 51.551 -2.032 19.937 1.00 48.38 221 LEU A N 1
ATOM 1685 C CA . LEU A 1 221 ? 52.073 -3.293 19.386 1.00 48.38 221 LEU A CA 1
ATOM 1686 C C . LEU A 1 221 ? 52.237 -4.512 20.317 1.00 48.38 221 LEU A C 1
ATOM 1688 O O . LEU A 1 221 ? 53.223 -4.634 21.036 1.00 48.38 221 LEU A O 1
ATOM 1692 N N . ARG A 1 222 ? 51.413 -5.539 20.066 1.00 44.41 222 ARG A N 1
ATOM 1693 C CA . ARG A 1 222 ? 51.889 -6.919 19.837 1.00 44.41 222 ARG A CA 1
ATOM 1694 C C . ARG A 1 222 ? 51.022 -7.586 18.765 1.00 44.41 222 ARG A C 1
ATOM 1696 O O . ARG A 1 222 ? 49.879 -7.958 19.015 1.00 44.41 222 ARG A O 1
ATOM 1703 N N . GLN A 1 223 ? 51.577 -7.729 17.561 1.00 53.91 223 GLN A N 1
ATOM 1704 C CA . GLN A 1 223 ? 51.034 -8.582 16.504 1.00 53.91 223 GLN A CA 1
ATOM 1705 C C . GLN A 1 223 ? 50.967 -10.026 17.009 1.00 53.91 223 GLN A C 1
ATOM 1707 O O . GLN A 1 223 ? 51.987 -10.675 17.219 1.00 53.91 223 GLN A O 1
ATOM 1712 N N . ARG A 1 224 ? 49.751 -10.541 17.186 1.00 44.34 224 ARG A N 1
ATOM 1713 C CA . ARG A 1 224 ? 49.497 -11.980 17.254 1.00 44.34 224 ARG A CA 1
ATOM 1714 C C . ARG A 1 224 ? 49.062 -12.409 15.856 1.00 44.34 224 ARG A C 1
ATOM 1716 O O . ARG A 1 224 ? 47.899 -12.240 15.494 1.00 44.34 224 ARG A O 1
ATOM 1723 N N . GLN A 1 225 ? 50.005 -12.917 15.063 1.00 52.06 225 GLN A N 1
ATOM 1724 C CA . GLN A 1 225 ? 49.694 -13.684 13.858 1.00 52.06 225 GLN A CA 1
ATOM 1725 C C . GLN A 1 225 ? 48.804 -14.860 14.277 1.00 52.06 225 GLN A C 1
ATOM 1727 O O . GLN A 1 225 ? 49.255 -15.797 14.931 1.00 52.06 225 GLN A O 1
ATOM 1732 N N . ARG A 1 226 ? 47.512 -14.793 13.948 1.00 45.38 226 ARG A N 1
ATOM 1733 C CA . ARG A 1 226 ? 46.670 -15.987 13.932 1.00 45.38 226 ARG A CA 1
ATOM 1734 C C . ARG A 1 226 ? 46.975 -16.702 12.626 1.00 45.38 226 ARG A C 1
ATOM 1736 O O . ARG A 1 226 ? 46.654 -16.190 11.557 1.00 45.38 226 ARG A O 1
ATOM 1743 N N . HIS A 1 227 ? 47.618 -17.858 12.731 1.00 46.38 227 HIS A N 1
ATOM 1744 C CA . HIS A 1 227 ? 47.706 -18.812 11.639 1.00 46.38 227 HIS A CA 1
ATOM 1745 C C . HIS A 1 227 ? 46.293 -19.123 11.130 1.00 46.38 227 HIS A C 1
ATOM 1747 O O . HIS A 1 227 ? 45.420 -19.549 11.887 1.00 46.38 227 HIS A O 1
ATOM 1753 N N . LEU A 1 228 ? 46.076 -18.845 9.848 1.00 48.12 228 LEU A N 1
ATOM 1754 C CA . LEU A 1 228 ? 44.893 -19.232 9.096 1.00 48.12 228 LEU A CA 1
ATOM 1755 C C . LEU A 1 228 ? 44.968 -20.755 8.866 1.00 48.12 228 LEU A C 1
ATOM 1757 O O . LEU A 1 228 ? 45.996 -21.215 8.365 1.00 48.12 228 LEU A O 1
ATOM 1761 N N . PRO A 1 229 ? 43.945 -21.558 9.208 1.00 45.38 229 PRO A N 1
ATOM 1762 C CA . PRO A 1 229 ? 43.954 -22.967 8.844 1.00 45.38 229 PRO A CA 1
ATOM 1763 C C . PRO A 1 229 ? 43.786 -23.077 7.324 1.00 45.38 229 PRO A C 1
ATOM 1765 O O . PRO A 1 229 ? 42.822 -22.567 6.748 1.00 45.38 229 PRO A O 1
ATOM 1768 N N . GLN A 1 230 ? 44.759 -23.714 6.673 1.00 45.50 230 GLN A N 1
ATOM 1769 C CA . GLN A 1 230 ? 44.703 -24.043 5.254 1.00 45.50 230 GLN A CA 1
ATOM 1770 C C . GLN A 1 230 ? 43.507 -24.972 5.006 1.00 45.50 230 GLN A C 1
ATOM 1772 O O . GLN A 1 230 ? 43.388 -26.027 5.629 1.00 45.50 230 GLN A O 1
ATOM 1777 N N . ARG A 1 231 ? 42.599 -24.572 4.107 1.00 45.41 231 ARG A N 1
ATOM 1778 C CA . ARG A 1 231 ? 41.556 -25.462 3.585 1.00 45.41 231 ARG A CA 1
ATOM 1779 C C . ARG A 1 231 ? 42.228 -26.516 2.705 1.00 45.41 231 ARG A C 1
ATOM 1781 O O . ARG A 1 231 ? 42.861 -26.162 1.713 1.00 45.41 231 ARG A O 1
ATOM 1788 N N . LEU A 1 232 ? 42.072 -27.786 3.072 1.00 51.09 232 LEU A N 1
ATOM 1789 C CA . LEU A 1 232 ? 42.381 -28.927 2.212 1.00 51.09 232 LEU A CA 1
ATOM 1790 C C . LEU A 1 232 ? 41.561 -28.848 0.905 1.00 51.09 232 LEU A C 1
ATOM 1792 O O . LEU A 1 232 ? 40.381 -28.482 0.960 1.00 51.09 232 LEU A O 1
ATOM 1796 N N . PRO A 1 233 ? 42.134 -29.218 -0.253 1.00 50.59 233 PRO A N 1
ATOM 1797 C CA . PRO A 1 233 ? 41.377 -29.380 -1.487 1.00 50.59 233 PRO A CA 1
ATOM 1798 C C . PRO A 1 233 ? 40.508 -30.646 -1.418 1.00 50.59 233 PRO A C 1
ATOM 1800 O O . PRO A 1 233 ? 40.979 -31.722 -1.054 1.00 50.59 233 PRO A O 1
ATOM 1803 N N . LEU A 1 234 ? 39.224 -30.504 -1.755 1.00 46.78 234 LEU A N 1
ATOM 1804 C CA . LEU A 1 234 ? 38.271 -31.608 -1.881 1.00 46.78 234 LEU A CA 1
ATOM 1805 C C . LEU A 1 234 ? 38.579 -32.421 -3.149 1.00 46.78 234 LEU A C 1
ATOM 1807 O O . LEU A 1 234 ? 38.761 -31.852 -4.225 1.00 46.78 234 LEU A O 1
ATOM 1811 N N . ALA A 1 235 ? 38.633 -33.746 -3.003 1.00 50.31 235 ALA A N 1
ATOM 1812 C CA . ALA A 1 235 ? 38.783 -34.700 -4.097 1.00 50.31 235 ALA A CA 1
ATOM 1813 C C . ALA A 1 235 ? 37.516 -34.758 -4.982 1.00 50.31 235 ALA A C 1
ATOM 1815 O O . ALA A 1 235 ? 36.415 -34.514 -4.481 1.00 50.31 235 ALA A O 1
ATOM 1816 N N . PRO A 1 236 ? 37.639 -35.088 -6.282 1.00 49.31 236 PRO A N 1
ATOM 1817 C CA . PRO A 1 236 ? 36.504 -35.227 -7.180 1.00 49.31 236 PRO A CA 1
ATOM 1818 C C . PRO A 1 236 ? 35.985 -36.668 -7.193 1.00 49.31 236 PRO A C 1
ATOM 1820 O O . PRO A 1 236 ? 36.747 -37.605 -7.421 1.00 49.31 236 PRO A O 1
ATOM 1823 N N . GLY A 1 237 ? 34.673 -36.827 -7.040 1.00 48.69 237 GLY A N 1
ATOM 1824 C CA . GLY A 1 237 ? 33.983 -38.069 -7.368 1.00 48.69 237 GLY A CA 1
ATOM 1825 C C . GLY A 1 237 ? 33.033 -38.522 -6.280 1.00 48.69 237 GLY A C 1
ATOM 1826 O O . GLY A 1 237 ? 33.426 -39.296 -5.425 1.00 48.69 237 GLY A O 1
ATOM 1827 N N . ASP A 1 238 ? 31.778 -38.091 -6.380 1.00 40.78 238 ASP A N 1
ATOM 1828 C CA . ASP A 1 238 ? 30.651 -38.892 -5.919 1.00 40.78 238 ASP A CA 1
ATOM 1829 C C . ASP A 1 238 ? 29.454 -38.659 -6.842 1.00 40.78 238 ASP A C 1
ATOM 1831 O O . ASP A 1 238 ? 29.155 -37.545 -7.282 1.00 40.78 238 ASP A O 1
ATOM 1835 N N . LEU A 1 239 ? 28.838 -39.776 -7.206 1.00 44.66 239 LEU A N 1
ATOM 1836 C CA . LEU A 1 239 ? 27.794 -39.923 -8.204 1.00 44.66 239 LEU A CA 1
ATOM 1837 C C . LEU A 1 239 ? 26.505 -39.192 -7.800 1.00 44.66 239 LEU A C 1
ATOM 1839 O O . LEU A 1 239 ? 25.963 -39.407 -6.719 1.00 44.66 239 LEU A O 1
ATOM 1843 N N . LEU A 1 240 ? 25.958 -38.397 -8.722 1.00 46.69 240 LEU A N 1
ATOM 1844 C CA . LEU A 1 240 ? 24.583 -37.896 -8.651 1.00 46.69 240 LEU A CA 1
ATOM 1845 C C . LEU A 1 240 ? 23.578 -39.059 -8.789 1.00 46.69 240 LEU A C 1
ATOM 1847 O O . LEU A 1 240 ? 23.630 -39.779 -9.792 1.00 46.69 240 LEU A O 1
ATOM 1851 N N . PRO A 1 241 ? 22.598 -39.214 -7.880 1.00 48.09 241 PRO A N 1
ATOM 1852 C CA . PRO A 1 241 ? 21.429 -40.035 -8.150 1.00 48.09 241 PRO A CA 1
ATOM 1853 C C . PRO A 1 241 ? 20.475 -39.299 -9.107 1.00 48.09 241 PRO A C 1
ATOM 1855 O O . PRO A 1 241 ? 20.197 -38.108 -8.964 1.00 48.09 241 PRO A O 1
ATOM 1858 N N . ARG A 1 242 ? 19.997 -40.034 -10.118 1.00 53.31 242 ARG A N 1
ATOM 1859 C CA . ARG A 1 242 ? 19.095 -39.566 -11.185 1.00 53.31 242 ARG A CA 1
ATOM 1860 C C . ARG A 1 242 ? 17.805 -38.938 -10.625 1.00 53.31 242 ARG A C 1
ATOM 1862 O O . ARG A 1 242 ? 17.245 -39.479 -9.672 1.00 53.31 242 ARG A O 1
ATOM 1869 N N . PRO A 1 243 ? 17.252 -37.891 -11.264 1.00 47.06 243 PRO A N 1
ATOM 1870 C CA . PRO A 1 243 ? 15.921 -37.407 -10.932 1.00 47.06 243 PRO A CA 1
ATOM 1871 C C . PRO A 1 243 ? 14.839 -38.385 -11.411 1.00 47.06 243 PRO A C 1
ATOM 1873 O O . PRO A 1 243 ? 14.833 -38.834 -12.558 1.00 47.06 243 PRO A O 1
ATOM 1876 N N . LEU A 1 244 ? 13.914 -38.698 -10.503 1.00 49.78 244 LEU A N 1
ATOM 1877 C CA . LEU A 1 244 ? 12.690 -39.447 -10.762 1.00 49.78 244 LEU A CA 1
ATOM 1878 C C . LEU A 1 244 ? 11.808 -38.695 -11.772 1.00 49.78 244 LEU A C 1
ATOM 1880 O O . LEU A 1 244 ? 11.542 -37.502 -11.632 1.00 49.78 244 LEU A O 1
ATOM 1884 N N . HIS A 1 245 ? 11.351 -39.429 -12.784 1.00 50.06 245 HIS A N 1
ATOM 1885 C CA . HIS A 1 245 ? 10.393 -38.989 -13.790 1.00 50.06 245 HIS A CA 1
ATOM 1886 C C . HIS A 1 245 ? 9.102 -38.453 -13.152 1.00 50.06 245 HIS A C 1
ATOM 1888 O O . HIS A 1 245 ? 8.370 -39.193 -12.495 1.00 50.06 245 HIS A O 1
ATOM 1894 N N . TRP A 1 246 ? 8.773 -37.192 -13.428 1.00 38.00 246 TRP A N 1
ATOM 1895 C CA . TRP A 1 246 ? 7.431 -36.653 -13.223 1.00 38.00 246 TRP A CA 1
ATOM 1896 C C . TRP A 1 246 ? 6.507 -37.146 -14.343 1.00 38.00 246 TRP A C 1
ATOM 1898 O O . TRP A 1 246 ? 6.716 -36.831 -15.515 1.00 38.00 246 TRP A O 1
ATOM 1908 N N . ARG A 1 247 ? 5.485 -37.936 -13.991 1.00 48.81 247 ARG A N 1
ATOM 1909 C CA . ARG A 1 247 ? 4.371 -38.261 -14.895 1.00 48.81 247 ARG A CA 1
ATOM 1910 C C . ARG A 1 247 ? 3.418 -37.058 -14.990 1.00 48.81 247 ARG A C 1
ATOM 1912 O O . ARG A 1 247 ? 3.100 -36.481 -13.951 1.00 48.81 247 ARG A O 1
ATOM 1919 N N . PRO A 1 248 ? 2.917 -36.698 -16.183 1.00 59.16 248 PRO A N 1
ATOM 1920 C CA . PRO A 1 248 ? 1.854 -35.706 -16.317 1.00 59.16 248 PRO A CA 1
ATOM 1921 C C . PRO A 1 248 ? 0.490 -36.281 -15.875 1.00 59.16 248 PRO A C 1
ATOM 1923 O O . PRO A 1 248 ? 0.261 -37.485 -16.027 1.00 59.16 248 PRO A O 1
ATOM 1926 N N . PRO A 1 249 ? -0.434 -35.451 -15.354 1.00 57.31 249 PRO A N 1
ATOM 1927 C CA . PRO A 1 249 ? -1.787 -35.879 -15.018 1.00 57.31 249 PRO A CA 1
ATOM 1928 C C . PRO A 1 249 ? -2.653 -36.080 -16.274 1.00 57.31 249 PRO A C 1
ATOM 1930 O O . PRO A 1 249 ? -2.557 -35.345 -17.258 1.00 57.31 249 PRO A O 1
ATOM 1933 N N . LEU A 1 250 ? -3.505 -37.103 -16.210 1.00 51.50 250 LEU A N 1
ATOM 1934 C CA . LEU A 1 250 ? -4.506 -37.475 -17.209 1.00 51.50 250 LEU A CA 1
ATOM 1935 C C . LEU A 1 250 ? -5.528 -36.343 -17.423 1.00 51.50 250 LEU A C 1
ATOM 1937 O O . LEU A 1 250 ? -6.045 -35.773 -16.464 1.00 51.50 250 LEU A O 1
ATOM 1941 N N . ARG A 1 251 ? -5.839 -36.051 -18.692 1.00 59.31 251 ARG A N 1
ATOM 1942 C CA . ARG A 1 251 ? -6.967 -35.195 -19.095 1.00 59.31 251 ARG A CA 1
ATOM 1943 C C . ARG A 1 251 ? -8.302 -35.897 -18.791 1.00 59.31 251 ARG A C 1
ATOM 1945 O O . ARG A 1 251 ? -8.401 -37.092 -19.070 1.00 59.31 251 ARG A O 1
ATOM 1952 N N . PRO A 1 252 ? -9.340 -35.188 -18.317 1.00 56.19 252 PRO A N 1
ATOM 1953 C CA . PRO A 1 252 ? -10.707 -35.700 -18.336 1.00 56.19 252 PRO A CA 1
ATOM 1954 C C . PRO A 1 252 ? -11.262 -35.716 -19.769 1.00 56.19 252 PRO A C 1
ATOM 1956 O O . PRO A 1 252 ? -11.059 -34.762 -20.522 1.00 56.19 252 PRO A O 1
ATOM 1959 N N . LEU A 1 253 ? -11.969 -36.792 -20.129 1.00 50.38 253 LEU A N 1
ATOM 1960 C CA . LEU A 1 253 ? -12.864 -36.831 -21.287 1.00 50.38 253 LEU A CA 1
ATOM 1961 C C . LEU A 1 253 ? -13.998 -35.816 -21.078 1.00 50.38 253 LEU A C 1
ATOM 1963 O O . LEU A 1 253 ? -14.685 -35.874 -20.060 1.00 50.38 253 LEU A O 1
ATOM 1967 N N . GLN A 1 254 ? -14.220 -34.942 -22.056 1.00 54.75 254 GLN A N 1
ATOM 1968 C CA . GLN A 1 254 ? -15.490 -34.236 -22.217 1.00 54.75 254 GLN A CA 1
ATOM 1969 C C . GLN A 1 254 ? -16.339 -35.008 -23.230 1.00 54.75 254 GLN A C 1
ATOM 1971 O O . GLN A 1 254 ? -15.885 -35.263 -24.348 1.00 54.75 254 GLN A O 1
ATOM 1976 N N . GLN A 1 255 ? -17.523 -35.424 -22.771 1.00 53.56 255 GLN A N 1
ATOM 1977 C CA . GLN A 1 255 ? -18.702 -35.679 -23.602 1.00 53.56 255 GLN A CA 1
ATOM 1978 C C . GLN A 1 255 ? -19.238 -34.358 -24.152 1.00 53.56 255 GLN A C 1
ATOM 1980 O O . GLN A 1 255 ? -19.083 -33.331 -23.446 1.00 53.56 255 GLN A O 1
#

InterPro domains:
  IPR002350 Kazal domain [PF07648] (109-155)
  IPR002350 Kazal domain [PS51465] (108-157)
  IPR002350 Kazal domain [SM00280] (108-155)
  IPR003645 Follistatin-like, N-terminal [SM00274] (86-108)
  IPR017878 TB domain [PS51364] (25-83)
  IPR036058 Kazal domain superfamily [SSF100895] (90-155)
  IPR036773 TGF-beta binding (TB) domain superfamily [G3DSA:3.90.290.10] (17-89)
  IPR036773 TGF-beta binding (TB) domain superfamily [SSF57581] (23-59)
  IPR050653 Protease Inhibitors and Growth Factor Antagonists [PTHR10913] (32-185)

Sequence (255 aa):
MSFSVCVLGMIITLYQIGRNPANAGMCWLQSQDQKCDMVLMRGVTREECCAGGRLDTAWFNTSLPMNEVSLLGFLGIVACKPCKDTCEGVKCSPGKVCKMKMGRPQCVCSPDCSHISRKHAVCGSDGKSYKDECTLLMARCMGHPDLEVMYQGGCKSKFTRPGPIVPKSGFFTDAFLRRVLLQRGVSGYPHLCDRPDQQRPLRRVPHGPLPRPHAVRTSHLRQRQRHLPQRLPLAPGDLLPRPLHWRPPLRPLQQ

Secondary structure (DSSP, 8-state):
-HHHHHHHHHHHHHHHHT------EEEEEEPTTS-EEEEEEEEE-HHHHHTT--TTEEEESS---HHHHHHHHHHT---PEES-SSSTT--PPTTEEEEEETTEEEEEE----TTS-TTS-EEETTS-EESSHHHHHHHHHHH-TT--EEEESS---S-S-------------TTSTTTTTTS-------------------PPPP-PPPPPPPP-----------PPPPPPPPPP--PPPPPPPPPPPPPPPP-

Radius of gyration: 38.7 Å; chains: 1; bounding box: 78×56×120 Å